Protein AF-0000000084432590 (afdb_homodimer)

Foldseek 3Di:
DDWDKWKKKWKFFDDPPPVVVLVVLCVVVVWAWPFKFKDCDPDPRIIIMITIGTDDPVVVVVSVVSLVPDPGIDDMDTQRPAKDKKKKKKWKFFDPDDVSVVVLVVLCVVLVWDFDDDDPTITIIMHMDHPVSVVVNVVVRVVRGIDDMDMRTMDIDGDDD/DDWDKWKKKWKFFDDPPPVVVLVVLCVVVVWDWPFKFKDCDPDPRIIIMITIGTDDPVVVVVSVVSLVPDPGIDDMDTQGPAKDKKKKKKWKFFDPDDVSVVVLVVLCVVLVWDFDDDDPTITIIMHMDHPVSVVVNVVVRVVRGIDDMDMRTMDIDGDDD

Organism: NCBI:txid230361

Secondary structure (DSSP, 8-state):
---EEEEEEEEEE-STTHHHHHHHHHHHTT--EEEEEEEE-SSTTEEEEEEEEEE-HHHHHHHHHHHHTSTTEEEEEE--SSEEEEEEEEEEEE--SHHHHHHHHHHHHHTT-EEEEE-SSEEEEEEEE-HHHHHHHHHHHGGG-EEEEEE---EEEE---/---EEEEEEEEEE-STTHHHHHHHHHHHTT--EEEEEEEE-SSTTEEEEEEEEEE-HHHHHHHHHHHHTSTTEEEEEE--SSEEEEEEEEEEEE--SHHHHHHHHHHHHHTT-EEEEE-SSEEEEEEEE-HHHHHHHHHHHGGG-EEEEEE---EEEES--

InterPro domains:
  IPR002912 ACT domain [PS51671] (7-81)
  IPR004789 Acetolactate synthase, small subunit [PTHR30239] (3-160)
  IPR004789 Acetolactate synthase, small subunit [TIGR00119] (5-160)
  IPR019455 Acetolactate synthase, small subunit, C-terminal [PF10369] (86-160)
  IPR027271 Acetolactate synthase/Transcription factor NikR, C-terminal [G3DSA:3.30.70.1150] (85-161)
  IPR039557 AHAS, ACT domain [cd04878] (6-76)
  IPR045865 ACT-like domain [SSF55021] (4-79)
  IPR045865 ACT-like domain [SSF55021] (81-160)
  IPR054480 Acetolactate synthase small subunit-like, ACT domain [PF22629] (8-75)

Solvent-accessible surface area (backbone atoms only — not comparable to full-atom values): 16517 Å² total; per-residue (Å²): 120,75,72,37,80,38,37,33,44,30,36,28,51,58,55,89,48,44,65,23,53,56,44,38,52,32,44,77,69,70,50,54,71,75,28,48,12,38,24,64,33,71,47,90,66,28,21,24,33,22,37,29,31,62,34,24,68,69,53,45,49,50,52,52,53,57,48,64,67,37,85,55,45,74,45,79,41,82,37,55,89,52,45,51,57,40,29,42,34,40,37,31,32,44,36,87,44,70,67,51,44,53,50,52,54,49,51,30,55,77,66,66,32,40,80,77,43,81,54,91,51,30,36,30,36,40,39,66,35,39,69,66,57,50,50,52,52,51,60,65,45,49,83,55,39,64,75,40,37,38,28,17,25,46,33,58,45,62,57,77,130,120,75,72,38,77,38,36,34,42,30,35,27,50,58,51,88,46,44,64,23,51,55,43,38,51,34,43,77,67,69,49,55,70,74,29,46,13,37,23,64,33,71,47,90,68,28,21,25,33,24,37,29,31,63,34,23,68,67,54,46,51,50,51,51,54,59,49,64,68,37,84,56,45,76,45,77,40,82,36,55,89,51,47,51,58,41,28,43,35,40,36,31,32,44,36,88,44,72,66,51,43,54,49,52,53,47,50,31,54,74,66,66,31,42,82,76,44,81,54,90,51,32,38,32,35,39,39,64,35,38,70,67,57,51,51,52,52,50,61,65,45,48,83,53,40,63,73,39,36,37,29,16,26,45,34,59,45,60,57,75,129

Radius of gyration: 19.43 Å; Cα contacts (8 Å, |Δi|>4): 751; chains: 2; bounding box: 47×52×56 Å

pLDDT: mean 96.04, std 3.87, range [67.5, 98.88]

Structure (mmCIF, N/CA/C/O backbone):
data_AF-0000000084432590-model_v1
#
loop_
_entity.id
_entity.type
_entity.pdbx_description
1 polymer 'Acetolactate synthase small subunit'
#
loop_
_atom_site.group_PDB
_atom_site.id
_atom_site.type_symbol
_atom_site.label_atom_id
_atom_site.label_alt_id
_atom_site.label_comp_id
_atom_site.label_asym_id
_atom_site.label_entity_id
_atom_site.label_seq_id
_atom_site.pdbx_PDB_ins_code
_atom_site.Cartn_x
_atom_site.Cartn_y
_atom_site.Cartn_z
_atom_site.occupancy
_atom_site.B_iso_or_equiv
_atom_site.auth_seq_id
_atom_site.auth_comp_id
_atom_site.auth_asym_id
_atom_site.auth_atom_id
_atom_site.pdbx_PDB_model_num
ATOM 1 N N . MET A 1 1 ? 5.422 1.179 -31.062 1 67.56 1 MET A N 1
ATOM 2 C CA . MET A 1 1 ? 4.605 0.306 -30.219 1 67.56 1 MET A CA 1
ATOM 3 C C . MET A 1 1 ? 3.977 1.087 -29.078 1 67.56 1 MET A C 1
ATOM 5 O O . MET A 1 1 ? 4.602 1.993 -28.516 1 67.56 1 MET A O 1
ATOM 9 N N . ASP A 1 2 ? 2.682 0.916 -28.859 1 83 2 ASP A N 1
ATOM 10 C CA . ASP A 1 2 ? 1.921 1.856 -28.047 1 83 2 ASP A CA 1
ATOM 11 C C . ASP A 1 2 ? 2.205 1.649 -26.562 1 83 2 ASP A C 1
ATOM 13 O O . ASP A 1 2 ? 2.293 0.512 -26.094 1 83 2 ASP A O 1
ATOM 17 N N . VAL A 1 3 ? 2.549 2.703 -25.922 1 86.62 3 VAL A N 1
ATOM 18 C CA . VAL A 1 3 ? 2.799 2.738 -24.484 1 86.62 3 VAL A CA 1
ATOM 19 C C . VAL A 1 3 ? 1.526 2.365 -23.734 1 86.62 3 VAL A C 1
ATOM 21 O O . VAL A 1 3 ? 0.445 2.873 -24.031 1 86.62 3 VAL A O 1
ATOM 24 N N . LYS A 1 4 ? 1.746 1.272 -22.859 1 90.69 4 LYS A N 1
ATOM 25 C CA . LYS A 1 4 ? 0.634 0.835 -22.016 1 90.69 4 LYS A CA 1
ATOM 26 C C . LYS A 1 4 ? 1.078 0.65 -20.562 1 90.69 4 LYS A C 1
ATOM 28 O O . LYS A 1 4 ? 2.275 0.625 -20.281 1 90.69 4 LYS A O 1
ATOM 33 N N . TYR A 1 5 ? 0.02 0.618 -19.75 1 91.5 5 TYR A N 1
ATOM 34 C CA . TYR A 1 5 ? 0.288 0.327 -18.344 1 91.5 5 TYR A CA 1
ATOM 35 C C . TYR A 1 5 ? 0.476 -1.169 -18.125 1 91.5 5 TYR A C 1
ATOM 37 O O . TYR A 1 5 ? -0.315 -1.979 -18.609 1 91.5 5 TYR A O 1
ATOM 45 N N . HIS A 1 6 ? 1.571 -1.467 -17.484 1 96.12 6 HIS A N 1
ATOM 46 C CA . HIS A 1 6 ? 1.851 -2.859 -17.156 1 96.12 6 HIS A CA 1
ATOM 47 C C . HIS A 1 6 ? 1.958 -3.059 -15.641 1 96.12 6 HIS A C 1
ATOM 49 O O . HIS A 1 6 ? 2.426 -2.172 -14.93 1 96.12 6 HIS A O 1
ATOM 55 N N . VAL A 1 7 ? 1.487 -4.227 -15.203 1 97.75 7 VAL A N 1
ATOM 56 C CA . VAL A 1 7 ? 1.571 -4.625 -13.805 1 97.75 7 VAL A CA 1
ATOM 57 C C . VAL A 1 7 ? 2.463 -5.859 -13.664 1 97.75 7 VAL A C 1
ATOM 59 O O . VAL A 1 7 ? 2.125 -6.934 -14.164 1 97.75 7 VAL A O 1
ATOM 62 N N . ILE A 1 8 ? 3.568 -5.66 -12.945 1 97.75 8 ILE A N 1
ATOM 63 C CA . ILE A 1 8 ? 4.547 -6.73 -12.789 1 97.75 8 ILE A CA 1
ATOM 64 C C . ILE A 1 8 ? 4.574 -7.195 -11.336 1 97.75 8 ILE A C 1
ATOM 66 O O . ILE A 1 8 ? 4.816 -6.402 -10.43 1 97.75 8 ILE A O 1
ATOM 70 N N . SER A 1 9 ? 4.266 -8.445 -11.141 1 98.5 9 SER A N 1
ATOM 71 C CA . SER A 1 9 ? 4.41 -9.078 -9.836 1 98.5 9 SER A CA 1
ATOM 72 C C . SER A 1 9 ? 5.762 -9.773 -9.703 1 98.5 9 SER A C 1
ATOM 74 O O . SER A 1 9 ? 6.082 -10.672 -10.477 1 98.5 9 SER A O 1
ATOM 76 N N . THR A 1 10 ? 6.492 -9.391 -8.68 1 98.5 10 THR A N 1
ATOM 77 C CA . THR A 1 10 ? 7.855 -9.891 -8.539 1 98.5 10 THR A CA 1
ATOM 78 C C . THR A 1 10 ? 8.086 -10.461 -7.148 1 98.5 10 THR A C 1
ATOM 80 O O . THR A 1 10 ? 7.867 -9.781 -6.145 1 98.5 10 THR A O 1
ATOM 83 N N . LEU A 1 11 ? 8.5 -11.703 -7.117 1 98.75 11 LEU A N 1
ATOM 84 C CA . LEU A 1 11 ? 8.93 -12.32 -5.867 1 98.75 11 LEU A CA 1
ATOM 85 C C . LEU A 1 11 ? 10.414 -12.07 -5.625 1 98.75 11 LEU A C 1
ATOM 87 O O . LEU A 1 11 ? 11.25 -12.383 -6.48 1 98.75 11 LEU A O 1
ATOM 91 N N . VAL A 1 12 ? 10.703 -11.539 -4.492 1 98.69 12 VAL A N 1
ATOM 92 C CA . VAL A 1 12 ? 12.086 -11.164 -4.203 1 98.69 12 VAL A CA 1
ATOM 93 C C . VAL A 1 12 ? 12.477 -11.664 -2.816 1 98.69 12 VAL A C 1
ATOM 95 O O . VAL A 1 12 ? 11.609 -11.992 -1.999 1 98.69 12 VAL A O 1
ATOM 98 N N . GLU A 1 13 ? 13.773 -11.727 -2.549 1 98.19 13 GLU A N 1
ATOM 99 C CA . GLU A 1 13 ? 14.227 -11.984 -1.185 1 98.19 13 GLU A CA 1
ATOM 100 C C . GLU A 1 13 ? 13.805 -10.852 -0.246 1 98.19 13 GLU A C 1
ATOM 102 O O . GLU A 1 13 ? 13.906 -9.68 -0.598 1 98.19 13 GLU A O 1
ATOM 107 N N . ASN A 1 14 ? 13.32 -11.281 0.922 1 96.25 14 ASN A N 1
ATOM 108 C CA . ASN A 1 14 ? 12.922 -10.297 1.923 1 96.25 14 ASN A CA 1
ATOM 109 C C . ASN A 1 14 ? 14.086 -9.922 2.836 1 96.25 14 ASN A C 1
ATOM 111 O O . ASN A 1 14 ? 14.133 -10.344 3.994 1 96.25 14 ASN A O 1
ATOM 115 N N . LYS A 1 15 ? 14.953 -9.109 2.398 1 94.25 15 LYS A N 1
ATOM 116 C CA . LYS A 1 15 ? 16.125 -8.688 3.152 1 94.25 15 LYS A CA 1
ATOM 117 C C . LYS A 1 15 ? 16.469 -7.227 2.861 1 94.25 15 LYS A C 1
ATOM 119 O O . LYS A 1 15 ? 16.062 -6.684 1.836 1 94.25 15 LYS A O 1
ATOM 124 N N . PRO A 1 16 ? 17.25 -6.664 3.74 1 91.38 16 PRO A N 1
ATOM 125 C CA . PRO A 1 16 ? 17.625 -5.262 3.562 1 91.38 16 PRO A CA 1
ATOM 126 C C . PRO A 1 16 ? 18.328 -5.004 2.232 1 91.38 16 PRO A C 1
ATOM 128 O O . PRO A 1 16 ? 19.156 -5.805 1.805 1 91.38 16 PRO A O 1
ATOM 131 N N . GLY A 1 17 ? 17.891 -3.982 1.58 1 94.69 17 GLY A N 1
ATOM 132 C CA . GLY A 1 17 ? 18.609 -3.549 0.395 1 94.69 17 GLY A CA 1
ATOM 133 C C . GLY A 1 17 ? 17.922 -3.932 -0.9 1 94.69 17 GLY A C 1
ATOM 134 O O . GLY A 1 17 ? 18.219 -3.373 -1.957 1 94.69 17 GLY A O 1
ATOM 135 N N . VAL A 1 18 ? 17.062 -4.875 -0.832 1 96.69 18 VAL A N 1
ATOM 136 C CA . VAL A 1 18 ? 16.453 -5.383 -2.055 1 96.69 18 VAL A CA 1
ATOM 137 C C . VAL A 1 18 ? 15.57 -4.305 -2.68 1 96.69 18 VAL A C 1
ATOM 139 O O . VAL A 1 18 ? 15.609 -4.086 -3.893 1 96.69 18 VAL A O 1
ATOM 142 N N . LEU A 1 19 ? 14.766 -3.648 -1.881 1 96.25 19 LEU A N 1
ATOM 143 C CA . LEU A 1 19 ? 13.961 -2.553 -2.408 1 96.25 19 LEU A CA 1
ATOM 144 C C . LEU A 1 19 ? 14.844 -1.503 -3.078 1 96.25 19 LEU A C 1
ATOM 146 O O . LEU A 1 19 ? 14.516 -1.02 -4.164 1 96.25 19 LEU A O 1
ATOM 150 N N . GLN A 1 20 ? 15.883 -1.185 -2.471 1 95.75 20 GLN A N 1
ATOM 151 C CA . GLN A 1 20 ? 16.812 -0.197 -3.014 1 95.75 20 GLN A CA 1
ATOM 152 C C . GLN A 1 20 ? 17.359 -0.641 -4.367 1 95.75 20 GLN A C 1
ATOM 154 O O . GLN A 1 20 ? 17.453 0.163 -5.297 1 95.75 20 GLN A O 1
ATOM 159 N N . LYS A 1 21 ? 17.719 -1.88 -4.422 1 96.69 21 LYS A N 1
ATOM 160 C CA . LYS A 1 21 ? 18.266 -2.418 -5.668 1 96.69 21 LYS A CA 1
ATOM 161 C C . LYS A 1 21 ? 17.234 -2.365 -6.785 1 96.69 21 LYS A C 1
ATOM 163 O O . LYS A 1 21 ? 17.531 -1.932 -7.898 1 96.69 21 LYS A O 1
ATOM 168 N N . VAL A 1 22 ? 16.031 -2.732 -6.453 1 97.06 22 VAL A N 1
ATOM 169 C CA . VAL A 1 22 ? 14.977 -2.758 -7.453 1 97.06 22 VAL A CA 1
ATOM 170 C C . VAL A 1 22 ? 14.633 -1.332 -7.875 1 97.06 22 VAL A C 1
ATOM 172 O O . VAL A 1 22 ? 14.562 -1.03 -9.07 1 97.06 22 VAL A O 1
ATOM 175 N N . ALA A 1 23 ? 14.438 -0.479 -6.902 1 95.69 23 ALA A N 1
ATOM 176 C CA . ALA A 1 23 ? 14.141 0.918 -7.211 1 95.69 23 ALA A CA 1
ATOM 177 C C . ALA A 1 23 ? 15.273 1.554 -8.016 1 95.69 23 ALA A C 1
ATOM 179 O O . ALA A 1 23 ? 15.023 2.352 -8.922 1 95.69 23 ALA A O 1
ATOM 180 N N . GLY A 1 24 ? 16.438 1.202 -7.66 1 95.69 24 GLY A N 1
ATOM 181 C CA . GLY A 1 24 ? 17.609 1.724 -8.344 1 95.69 24 GLY A CA 1
ATOM 182 C C . GLY A 1 24 ? 17.672 1.323 -9.812 1 95.69 24 GLY A C 1
ATOM 183 O O . GLY A 1 24 ? 18.094 2.115 -10.656 1 95.69 24 GLY A O 1
ATOM 184 N N . LEU A 1 25 ? 17.312 0.139 -10.031 1 95.25 25 LEU A N 1
ATOM 185 C CA . LEU A 1 25 ? 17.266 -0.349 -11.406 1 95.25 25 LEU A CA 1
ATOM 186 C C . LEU A 1 25 ? 16.391 0.532 -12.273 1 95.25 25 LEU A C 1
ATOM 188 O O . LEU A 1 25 ? 16.781 0.942 -13.367 1 95.25 25 LEU A O 1
ATOM 192 N N . PHE A 1 26 ? 15.25 0.892 -11.805 1 93.81 26 PHE A N 1
ATOM 193 C CA . PHE A 1 26 ? 14.305 1.704 -12.555 1 93.81 26 PHE A CA 1
ATOM 194 C C . PHE A 1 26 ? 14.836 3.119 -12.75 1 93.81 26 PHE A C 1
ATOM 196 O O . PHE A 1 26 ? 14.672 3.713 -13.812 1 93.81 26 PHE A O 1
ATOM 203 N N . THR A 1 27 ? 15.484 3.617 -11.75 1 92.31 27 THR A N 1
ATOM 204 C CA . THR A 1 27 ? 16.047 4.961 -11.82 1 92.31 27 THR A CA 1
ATOM 205 C C . THR A 1 27 ? 17.188 5.012 -12.828 1 92.31 27 THR A C 1
ATOM 207 O O . THR A 1 27 ? 17.234 5.891 -13.688 1 92.31 27 THR A O 1
ATOM 210 N N . ARG A 1 28 ? 18.078 4.078 -12.844 1 92.31 28 ARG A N 1
ATOM 211 C CA . ARG A 1 28 ? 19.266 4.047 -13.672 1 92.31 28 ARG A CA 1
ATOM 212 C C . ARG A 1 28 ? 18.906 3.887 -15.148 1 92.31 28 ARG A C 1
ATOM 214 O O . ARG A 1 28 ? 19.578 4.457 -16.016 1 92.31 28 ARG A O 1
ATOM 221 N N . ARG A 1 29 ? 17.844 3.227 -15.375 1 89.75 29 ARG A N 1
ATOM 222 C CA . ARG A 1 29 ? 17.5 2.926 -16.766 1 89.75 29 ARG A CA 1
ATOM 223 C C . ARG A 1 29 ? 16.422 3.873 -17.266 1 89.75 29 ARG A C 1
ATOM 225 O O . ARG A 1 29 ? 15.93 3.719 -18.391 1 89.75 29 ARG A O 1
ATOM 232 N N . ASP A 1 30 ? 16 4.742 -16.406 1 90.19 30 ASP A N 1
ATOM 233 C CA . ASP A 1 30 ? 15.016 5.766 -16.75 1 90.19 30 ASP A CA 1
ATOM 234 C C . ASP A 1 30 ? 13.68 5.141 -17.125 1 90.19 30 ASP A C 1
ATOM 236 O O . ASP A 1 30 ? 13.047 5.559 -18.109 1 90.19 30 ASP A O 1
ATOM 240 N N . PHE A 1 31 ? 13.438 3.988 -16.391 1 89.31 31 PHE A N 1
ATOM 241 C CA . PHE A 1 31 ? 12.109 3.406 -16.547 1 89.31 31 PHE A CA 1
ATOM 242 C C . PHE A 1 31 ? 11.086 4.172 -15.711 1 89.31 31 PHE A C 1
ATOM 244 O O . PHE A 1 31 ? 11.375 4.566 -14.578 1 89.31 31 PHE A O 1
ATOM 251 N N . ASN A 1 32 ? 9.938 4.395 -16.203 1 85.12 32 ASN A N 1
ATOM 252 C CA . ASN A 1 32 ? 8.906 5.148 -15.5 1 85.12 32 ASN A CA 1
ATOM 253 C C . ASN A 1 32 ? 8.055 4.242 -14.609 1 85.12 32 ASN A C 1
ATOM 255 O O . ASN A 1 32 ? 7.133 3.58 -15.094 1 85.12 32 ASN A O 1
ATOM 259 N N . ILE A 1 33 ? 8.328 4.242 -13.352 1 90.5 33 ILE A N 1
ATOM 260 C CA . ILE A 1 33 ? 7.508 3.529 -12.375 1 90.5 33 ILE A CA 1
ATOM 261 C C . ILE A 1 33 ? 6.297 4.375 -12 1 90.5 33 ILE A C 1
ATOM 263 O O . ILE A 1 33 ? 6.434 5.555 -11.672 1 90.5 33 ILE A O 1
ATOM 267 N N . ASP A 1 34 ? 5.199 3.854 -12.141 1 90.94 34 ASP A N 1
ATOM 268 C CA . ASP A 1 34 ? 3.986 4.539 -11.703 1 90.94 34 ASP A CA 1
ATOM 269 C C . ASP A 1 34 ? 3.711 4.285 -10.227 1 90.94 34 ASP A C 1
ATOM 271 O O . ASP A 1 34 ? 3.285 5.188 -9.5 1 90.94 34 ASP A O 1
ATOM 275 N N . SER A 1 35 ? 3.936 3.061 -9.797 1 94.88 35 SER A N 1
ATOM 276 C CA . SER A 1 35 ? 3.746 2.697 -8.391 1 94.88 35 SER A CA 1
ATOM 277 C C . SER A 1 35 ? 4.496 1.416 -8.047 1 94.88 35 SER A C 1
ATOM 279 O O . SER A 1 35 ? 4.832 0.628 -8.93 1 94.88 35 SER A O 1
ATOM 281 N N . ILE A 1 36 ? 4.793 1.314 -6.82 1 96.81 36 ILE A N 1
ATOM 282 C CA . ILE A 1 36 ? 5.414 0.096 -6.312 1 96.81 36 ILE A CA 1
ATOM 283 C C . ILE A 1 36 ? 4.895 -0.2 -4.906 1 96.81 36 ILE A C 1
ATOM 285 O O . ILE A 1 36 ? 4.734 0.712 -4.094 1 96.81 36 ILE A O 1
ATOM 289 N N . THR A 1 37 ? 4.523 -1.375 -4.672 1 98.12 37 THR A N 1
ATOM 290 C CA . THR A 1 37 ? 4.223 -1.877 -3.336 1 98.12 37 THR A CA 1
ATOM 291 C C . THR A 1 37 ? 5.082 -3.094 -3.008 1 98.12 37 THR A C 1
ATOM 293 O O . THR A 1 37 ? 5.496 -3.83 -3.906 1 98.12 37 THR A O 1
ATOM 296 N N . VAL A 1 38 ? 5.34 -3.252 -1.73 1 97.94 38 VAL A N 1
ATOM 297 C CA . VAL A 1 38 ? 6.129 -4.398 -1.293 1 97.94 38 VAL A CA 1
ATOM 298 C C . VAL A 1 38 ? 5.641 -4.871 0.073 1 97.94 38 VAL A C 1
ATOM 300 O O . VAL A 1 38 ? 5.34 -4.059 0.948 1 97.94 38 VAL A O 1
ATOM 303 N N . GLY A 1 39 ? 5.535 -6.164 0.189 1 97.44 39 GLY A N 1
ATOM 304 C CA . GLY A 1 39 ? 5.16 -6.789 1.446 1 97.44 39 GLY A CA 1
ATOM 305 C C . GLY A 1 39 ? 5.484 -8.273 1.495 1 97.44 39 GLY A C 1
ATOM 306 O O . GLY A 1 39 ? 5.844 -8.867 0.477 1 97.44 39 GLY A O 1
ATOM 307 N N . GLU A 1 40 ? 5.328 -8.828 2.654 1 97.38 40 GLU A N 1
ATOM 308 C CA . GLU A 1 40 ? 5.59 -10.258 2.82 1 97.38 40 GLU A CA 1
ATOM 309 C C . GLU A 1 40 ? 4.734 -11.086 1.871 1 97.38 40 GLU A C 1
ATOM 311 O O . GLU A 1 40 ? 3.568 -10.766 1.634 1 97.38 40 GLU A O 1
ATOM 316 N N . SER A 1 41 ? 5.328 -12.172 1.334 1 98.12 41 SER A N 1
ATOM 317 C CA . SER A 1 41 ? 4.609 -13.078 0.44 1 98.12 41 SER A CA 1
ATOM 318 C C . SER A 1 41 ? 4.148 -14.328 1.176 1 98.12 41 SER A C 1
ATOM 320 O O . SER A 1 41 ? 4.195 -14.391 2.406 1 98.12 41 SER A O 1
ATOM 322 N N . GLU A 1 42 ? 3.627 -15.219 0.429 1 97.75 42 GLU A N 1
ATOM 323 C CA . GLU A 1 42 ? 3.16 -16.5 0.972 1 97.75 42 GLU A CA 1
ATOM 324 C C . GLU A 1 42 ? 4.332 -17.406 1.316 1 97.75 42 GLU A C 1
ATOM 326 O O . GLU A 1 42 ? 4.156 -18.406 2.01 1 97.75 42 GLU A O 1
ATOM 331 N N . VAL A 1 43 ? 5.516 -17.078 0.833 1 97.25 43 VAL A N 1
ATOM 332 C CA . VAL A 1 43 ? 6.703 -17.891 1.092 1 97.25 43 VAL A CA 1
ATOM 333 C C . VAL A 1 43 ? 7.586 -17.188 2.123 1 97.25 43 VAL A C 1
ATOM 335 O O . VAL A 1 43 ? 7.965 -16.031 1.943 1 97.25 43 VAL A O 1
ATOM 338 N N . ASN A 1 44 ? 7.914 -17.906 3.191 1 96.31 44 ASN A N 1
ATOM 339 C CA . ASN A 1 44 ? 8.766 -17.359 4.238 1 96.31 44 ASN A CA 1
ATOM 340 C C . ASN A 1 44 ? 10.102 -16.875 3.682 1 96.31 44 ASN A C 1
ATOM 342 O O . ASN A 1 44 ? 10.734 -17.578 2.889 1 96.31 44 ASN A O 1
ATOM 346 N N . GLY A 1 45 ? 10.445 -15.656 4.059 1 97.31 45 GLY A N 1
ATOM 347 C CA . GLY A 1 45 ? 11.734 -15.117 3.641 1 97.31 45 GLY A CA 1
ATOM 348 C C . GLY A 1 45 ? 11.672 -14.383 2.316 1 97.31 45 GLY A C 1
ATOM 349 O O . GLY A 1 45 ? 12.664 -13.797 1.882 1 97.31 45 GLY A O 1
ATOM 350 N N . LEU A 1 46 ? 10.508 -14.43 1.721 1 98.44 46 LEU A N 1
ATOM 351 C CA . LEU A 1 46 ? 10.344 -13.727 0.453 1 98.44 46 LEU A CA 1
ATOM 352 C C . LEU A 1 46 ? 9.297 -12.633 0.572 1 98.44 46 LEU A C 1
ATOM 354 O O . LEU A 1 46 ? 8.414 -12.695 1.433 1 98.44 46 LEU A O 1
ATOM 358 N N . ALA A 1 47 ? 9.453 -11.633 -0.21 1 98.38 47 ALA A N 1
ATOM 359 C CA . ALA A 1 47 ? 8.5 -10.539 -0.35 1 98.38 47 ALA A CA 1
ATOM 360 C C . ALA A 1 47 ? 7.953 -10.461 -1.774 1 98.38 47 ALA A C 1
ATOM 362 O O . ALA A 1 47 ? 8.57 -10.977 -2.707 1 98.38 47 ALA A O 1
ATOM 363 N N . ARG A 1 48 ? 6.824 -9.938 -1.895 1 98.69 48 ARG A N 1
ATOM 364 C CA . ARG A 1 48 ? 6.254 -9.68 -3.213 1 98.69 48 ARG A CA 1
ATOM 365 C C . ARG A 1 48 ? 6.195 -8.18 -3.498 1 98.69 48 ARG A C 1
ATOM 367 O O . ARG A 1 48 ? 5.715 -7.406 -2.67 1 98.69 48 ARG A O 1
ATOM 374 N N . MET A 1 49 ? 6.707 -7.805 -4.633 1 98.62 49 MET A N 1
ATOM 375 C CA . MET A 1 49 ? 6.59 -6.441 -5.137 1 98.62 49 MET A CA 1
ATOM 376 C C . MET A 1 49 ? 5.641 -6.379 -6.328 1 98.62 49 MET A C 1
ATOM 378 O O . MET A 1 49 ? 5.742 -7.191 -7.25 1 98.62 49 MET A O 1
ATOM 382 N N . VAL A 1 50 ? 4.738 -5.473 -6.262 1 98.62 50 VAL A N 1
ATOM 383 C CA . VAL A 1 50 ? 3.914 -5.164 -7.426 1 98.62 50 VAL A CA 1
ATOM 384 C C . VAL A 1 50 ? 4.336 -3.816 -8.008 1 98.62 50 VAL A C 1
ATOM 386 O O . VAL A 1 50 ? 4.25 -2.787 -7.336 1 98.62 50 VAL A O 1
ATOM 389 N N . ILE A 1 51 ? 4.77 -3.916 -9.234 1 97.75 51 ILE A N 1
ATOM 390 C CA . ILE A 1 51 ? 5.328 -2.742 -9.898 1 97.75 51 ILE A CA 1
ATOM 391 C C . ILE A 1 51 ? 4.484 -2.385 -11.117 1 97.75 51 ILE A C 1
ATOM 393 O O . ILE A 1 51 ? 4.254 -3.229 -11.992 1 97.75 51 ILE A O 1
ATOM 397 N N . THR A 1 52 ? 4.02 -1.186 -11.156 1 96.5 52 THR A N 1
ATOM 398 C CA . THR A 1 52 ? 3.291 -0.71 -12.328 1 96.5 52 THR A CA 1
ATOM 399 C C . THR A 1 52 ? 4.152 0.239 -13.156 1 96.5 52 THR A C 1
ATOM 401 O O . THR A 1 52 ? 4.738 1.183 -12.617 1 96.5 52 THR A O 1
ATOM 404 N N . VAL A 1 53 ? 4.195 -0.038 -14.438 1 94.56 53 VAL A N 1
ATOM 405 C CA . VAL A 1 53 ? 5.043 0.761 -15.312 1 94.56 53 VAL A CA 1
ATOM 406 C C . VAL A 1 53 ? 4.277 1.116 -16.594 1 94.56 53 VAL A C 1
ATOM 408 O O . VAL A 1 53 ? 3.4 0.367 -17.016 1 94.56 53 VAL A O 1
ATOM 411 N N . LYS A 1 54 ? 4.582 2.287 -17.047 1 92.06 54 LYS A N 1
ATOM 412 C CA . LYS A 1 54 ? 4.137 2.678 -18.391 1 92.06 54 LYS A CA 1
ATOM 413 C C . LYS A 1 54 ? 5.23 2.434 -19.422 1 92.06 54 LYS A C 1
ATOM 415 O O . LYS A 1 54 ? 6.285 3.072 -19.375 1 92.06 54 LYS A O 1
ATOM 420 N N . ALA A 1 55 ? 4.934 1.474 -20.312 1 93.19 55 ALA A N 1
ATOM 421 C CA . ALA A 1 55 ? 5.988 1.086 -21.25 1 93.19 55 ALA A CA 1
ATOM 422 C C . ALA A 1 55 ? 5.406 0.449 -22.5 1 93.19 55 ALA A C 1
ATOM 424 O O . ALA A 1 55 ? 4.277 -0.051 -22.484 1 93.19 55 ALA A O 1
ATOM 425 N N . ASP A 1 56 ? 6.117 0.615 -23.531 1 93.44 56 ASP A N 1
ATOM 426 C CA . ASP A 1 56 ? 5.812 -0.23 -24.672 1 93.44 56 ASP A CA 1
ATOM 427 C C . ASP A 1 56 ? 6.414 -1.624 -24.5 1 93.44 56 ASP A C 1
ATOM 429 O O . ASP A 1 56 ? 7.051 -1.912 -23.484 1 93.44 56 ASP A O 1
ATOM 433 N N . GLU A 1 57 ? 6.16 -2.453 -25.469 1 92.75 57 GLU A N 1
ATOM 434 C CA . GLU A 1 57 ? 6.574 -3.848 -25.344 1 92.75 57 GLU A CA 1
ATOM 435 C C . GLU A 1 57 ? 8.094 -3.969 -25.25 1 92.75 57 GLU A C 1
ATOM 437 O O . GLU A 1 57 ? 8.609 -4.828 -24.531 1 92.75 57 GLU A O 1
ATOM 442 N N . LYS A 1 58 ? 8.727 -3.221 -25.938 1 93.56 58 LYS A N 1
ATOM 443 C CA . LYS A 1 58 ? 10.188 -3.26 -25.938 1 93.56 58 LYS A CA 1
ATOM 444 C C . LYS A 1 58 ? 10.75 -2.869 -24.562 1 93.56 58 LYS A C 1
ATOM 446 O O . LYS A 1 58 ? 11.609 -3.562 -24.016 1 93.56 58 LYS A O 1
ATOM 451 N N . ILE A 1 59 ? 10.258 -1.781 -24.062 1 93 59 ILE A N 1
ATOM 452 C CA . ILE A 1 59 ? 10.703 -1.299 -22.766 1 93 59 ILE A CA 1
ATOM 453 C C . ILE A 1 59 ? 10.336 -2.312 -21.688 1 93 59 ILE A C 1
ATOM 455 O O . ILE A 1 59 ? 11.125 -2.568 -20.766 1 93 59 ILE A O 1
ATOM 459 N N . LEU A 1 60 ? 9.172 -2.852 -21.766 1 94.38 60 LEU A N 1
ATOM 460 C CA . LEU A 1 60 ? 8.742 -3.861 -20.797 1 94.38 60 LEU A CA 1
ATOM 461 C C . LEU A 1 60 ? 9.703 -5.047 -20.797 1 94.38 60 LEU A C 1
ATOM 463 O O . LEU A 1 60 ? 10.047 -5.566 -19.734 1 94.38 60 LEU A O 1
ATOM 467 N N . GLU A 1 61 ? 10.008 -5.453 -21.938 1 95.44 61 GLU A N 1
ATOM 468 C CA . GLU A 1 61 ? 10.961 -6.555 -22.062 1 95.44 61 GLU A CA 1
ATOM 469 C C . GLU A 1 61 ? 12.281 -6.215 -21.375 1 95.44 61 GLU A C 1
ATOM 471 O O . GLU A 1 61 ? 12.883 -7.062 -20.719 1 95.44 61 GLU A O 1
ATOM 476 N N . GLN A 1 62 ? 12.742 -5.016 -21.578 1 95.81 62 GLN A N 1
ATOM 477 C CA . GLN A 1 62 ? 13.977 -4.562 -20.953 1 95.81 62 GLN A CA 1
ATOM 478 C C . GLN A 1 62 ? 13.852 -4.543 -19.438 1 95.81 62 GLN A C 1
ATOM 480 O O . GLN A 1 62 ? 14.781 -4.938 -18.719 1 95.81 62 GLN A O 1
ATOM 485 N N . VAL A 1 63 ? 12.719 -4.059 -18.953 1 94.94 63 VAL A N 1
ATOM 486 C CA . VAL A 1 63 ? 12.453 -4.012 -17.516 1 94.94 63 VAL A CA 1
ATOM 487 C C . VAL A 1 63 ? 12.555 -5.418 -16.922 1 94.94 63 VAL A C 1
ATOM 489 O O . VAL A 1 63 ? 13.25 -5.629 -15.93 1 94.94 63 VAL A O 1
ATOM 492 N N . THR A 1 64 ? 11.898 -6.332 -17.578 1 96.56 64 THR A N 1
ATOM 493 C CA . THR A 1 64 ? 11.859 -7.711 -17.094 1 96.56 64 THR A CA 1
ATOM 494 C C . THR A 1 64 ? 13.25 -8.336 -17.141 1 96.56 64 THR A C 1
ATOM 496 O O . THR A 1 64 ? 13.656 -9.016 -16.203 1 96.56 64 THR A O 1
ATOM 499 N N . LYS A 1 65 ? 13.922 -8.086 -18.172 1 96.94 65 LYS A N 1
ATOM 500 C CA . LYS A 1 65 ? 15.273 -8.617 -18.328 1 96.94 65 LYS A CA 1
ATOM 501 C C . LYS A 1 65 ? 16.203 -8.094 -17.234 1 96.94 65 LYS A C 1
ATOM 503 O O . LYS A 1 65 ? 16.984 -8.852 -16.656 1 96.94 65 LYS A O 1
ATOM 508 N N . GLN A 1 66 ? 16.203 -6.797 -16.984 1 97.06 66 GLN A N 1
ATOM 509 C CA . GLN A 1 66 ? 17.062 -6.184 -15.992 1 97.06 66 GLN A CA 1
ATOM 510 C C . GLN A 1 66 ? 16.734 -6.676 -14.586 1 97.06 66 GLN A C 1
ATOM 512 O O . GLN A 1 66 ? 17.625 -6.883 -13.766 1 97.06 66 GLN A O 1
ATOM 517 N N . LEU A 1 67 ? 15.398 -6.836 -14.297 1 97.5 67 LEU A N 1
ATOM 518 C CA . LEU A 1 67 ? 14.984 -7.375 -13.008 1 97.5 67 LEU A CA 1
ATOM 519 C C . LEU A 1 67 ? 15.531 -8.789 -12.805 1 97.5 67 LEU A C 1
ATOM 521 O O . LEU A 1 67 ? 15.961 -9.141 -11.703 1 97.5 67 LEU A O 1
ATOM 525 N N . ASN A 1 68 ? 15.484 -9.523 -13.859 1 97.06 68 ASN A N 1
ATOM 526 C CA . ASN A 1 68 ? 15.93 -10.906 -13.805 1 97.06 68 ASN A CA 1
ATOM 527 C C . ASN A 1 68 ? 17.422 -11.008 -13.508 1 97.06 68 ASN A C 1
ATOM 529 O O . ASN A 1 68 ? 17.906 -12.047 -13.062 1 97.06 68 ASN A O 1
ATOM 533 N N . LYS A 1 69 ? 18.125 -9.992 -13.719 1 96.75 69 LYS A N 1
ATOM 534 C CA . LYS A 1 69 ? 19.562 -9.984 -13.484 1 96.75 69 LYS A CA 1
ATOM 535 C C . LYS A 1 69 ? 19.875 -9.789 -12 1 96.75 69 LYS A C 1
ATOM 537 O O . LYS A 1 69 ? 21 -10.031 -11.555 1 96.75 69 LYS A O 1
ATOM 542 N N . LEU A 1 70 ? 18.953 -9.266 -11.273 1 97.31 70 LEU A N 1
ATOM 543 C CA . LEU A 1 70 ? 19.156 -9.094 -9.844 1 97.31 70 LEU A CA 1
ATOM 544 C C . LEU A 1 70 ? 19.094 -10.43 -9.117 1 97.31 70 LEU A C 1
ATOM 546 O O . LEU A 1 70 ? 18.109 -11.156 -9.219 1 97.31 70 LEU A O 1
ATOM 550 N N . VAL A 1 71 ? 20.047 -10.727 -8.344 1 97.69 71 VAL A N 1
ATOM 551 C CA . VAL A 1 71 ? 20.188 -12.023 -7.699 1 97.69 71 VAL A CA 1
ATOM 552 C C . VAL A 1 71 ? 19.047 -12.242 -6.707 1 97.69 71 VAL A C 1
ATOM 554 O O . VAL A 1 71 ? 18.625 -13.375 -6.469 1 97.69 71 VAL A O 1
ATOM 557 N N . ASP A 1 72 ? 18.531 -11.148 -6.18 1 98.06 72 ASP A N 1
ATOM 558 C CA . ASP A 1 72 ? 17.516 -11.227 -5.129 1 98.06 72 ASP A CA 1
ATOM 559 C C . ASP A 1 72 ? 16.125 -11.484 -5.715 1 98.06 72 ASP A C 1
ATOM 561 O O . ASP A 1 72 ? 15.172 -11.711 -4.977 1 98.06 72 ASP A O 1
ATOM 565 N N . VAL A 1 73 ? 16 -11.398 -7.031 1 98.62 73 VAL A N 1
ATOM 566 C CA . VAL A 1 73 ? 14.727 -11.617 -7.703 1 98.62 73 VAL A CA 1
ATOM 567 C C . VAL A 1 73 ? 14.531 -13.102 -7.992 1 98.62 73 VAL A C 1
ATOM 569 O O . VAL A 1 73 ? 15.391 -13.734 -8.609 1 98.62 73 VAL A O 1
ATOM 572 N N . VAL A 1 74 ? 13.445 -13.602 -7.539 1 98.5 74 VAL A N 1
ATOM 573 C CA . VAL A 1 74 ? 13.195 -15.039 -7.633 1 98.5 74 VAL A CA 1
ATOM 574 C C . VAL A 1 74 ? 12.273 -15.328 -8.812 1 98.5 74 VAL A C 1
ATOM 576 O O . VAL A 1 74 ? 12.477 -16.297 -9.555 1 98.5 74 VAL A O 1
ATOM 579 N N . LYS A 1 75 ? 11.266 -14.555 -8.977 1 98.12 75 LYS A N 1
ATOM 580 C CA . LYS A 1 75 ? 10.258 -14.773 -10.008 1 98.12 75 LYS A CA 1
ATOM 581 C C . LYS A 1 75 ? 9.633 -13.453 -10.453 1 98.12 75 LYS A C 1
ATOM 583 O O . LYS A 1 75 ? 9.422 -12.555 -9.641 1 98.12 75 LYS A O 1
ATOM 588 N N . ILE A 1 76 ? 9.383 -13.375 -11.742 1 98.19 76 ILE A N 1
ATOM 589 C CA . ILE A 1 76 ? 8.734 -12.203 -12.328 1 98.19 76 ILE A CA 1
ATOM 590 C C . ILE A 1 76 ? 7.551 -12.641 -13.188 1 98.19 76 ILE A C 1
ATOM 592 O O . ILE A 1 76 ? 7.68 -13.547 -14.016 1 98.19 76 ILE A O 1
ATOM 596 N N . LYS A 1 77 ? 6.473 -11.953 -12.969 1 97.44 77 LYS A N 1
ATOM 597 C CA . LYS A 1 77 ? 5.293 -12.258 -13.773 1 97.44 77 LYS A CA 1
ATOM 598 C C . LYS A 1 77 ? 4.586 -10.977 -14.211 1 97.44 77 LYS A C 1
ATOM 600 O O . LYS A 1 77 ? 4.277 -10.117 -13.383 1 97.44 77 LYS A O 1
ATOM 605 N N . ASP A 1 78 ? 4.387 -10.891 -15.523 1 96.88 78 ASP A N 1
ATOM 606 C CA . ASP A 1 78 ? 3.529 -9.836 -16.047 1 96.88 78 ASP A CA 1
ATOM 607 C C . ASP A 1 78 ? 2.057 -10.211 -15.93 1 96.88 78 ASP A C 1
ATOM 609 O O . ASP A 1 78 ? 1.58 -11.109 -16.625 1 96.88 78 ASP A O 1
ATOM 613 N N . ILE A 1 79 ? 1.346 -9.445 -15.062 1 97.56 79 ILE A N 1
ATOM 614 C CA . ILE A 1 79 ? -0.044 -9.828 -14.836 1 97.56 79 ILE A CA 1
ATOM 615 C C . ILE A 1 79 ? -0.97 -8.734 -15.352 1 97.56 79 ILE A C 1
ATOM 617 O O . ILE A 1 79 ? -2.082 -8.562 -14.844 1 97.56 79 ILE A O 1
ATOM 621 N N . SER A 1 80 ? -0.65 -8.039 -16.344 1 95.5 80 SER A N 1
ATOM 622 C CA . SER A 1 80 ? -1.363 -6.883 -16.875 1 95.5 80 SER A CA 1
ATOM 623 C C . SER A 1 80 ? -2.738 -7.277 -17.406 1 95.5 80 SER A C 1
ATOM 625 O O . SER A 1 80 ? -3.707 -6.531 -17.25 1 95.5 80 SER A O 1
ATOM 627 N N . LYS A 1 81 ? -2.885 -8.406 -18 1 92.94 81 LYS A N 1
ATOM 628 C CA . LYS A 1 81 ? -4.062 -8.758 -18.797 1 92.94 81 LYS A CA 1
ATOM 629 C C . LYS A 1 81 ? -5.242 -9.109 -17.891 1 92.94 81 LYS A C 1
ATOM 631 O O . LYS A 1 81 ? -6.375 -8.711 -18.156 1 92.94 81 LYS A O 1
ATOM 636 N N . ASN A 1 82 ? -5.039 -9.867 -16.844 1 95.38 82 ASN A N 1
ATOM 637 C CA . ASN A 1 82 ? -6.125 -10.359 -16 1 95.38 82 ASN A CA 1
ATOM 638 C C . ASN A 1 82 ? -5.719 -10.391 -14.531 1 95.38 82 ASN A C 1
ATOM 640 O O . ASN A 1 82 ? -5.328 -11.438 -14.016 1 95.38 82 ASN A O 1
ATOM 644 N N . ALA A 1 83 ? -5.934 -9.227 -13.883 1 97.88 83 ALA A N 1
ATOM 645 C CA . ALA A 1 83 ? -5.535 -9.133 -12.477 1 97.88 83 ALA A CA 1
ATOM 646 C C . ALA A 1 83 ? -6.539 -8.312 -11.672 1 97.88 83 ALA A C 1
ATOM 648 O O . ALA A 1 83 ? -7.199 -7.422 -12.219 1 97.88 83 ALA A O 1
ATOM 649 N N . VAL A 1 84 ? -6.715 -8.703 -10.492 1 97.94 84 VAL A N 1
ATOM 650 C CA . VAL A 1 84 ? -7.328 -7.801 -9.531 1 97.94 84 VAL A CA 1
ATOM 651 C C . VAL A 1 84 ? -6.348 -6.691 -9.164 1 97.94 84 VAL A C 1
ATOM 653 O O . VAL A 1 84 ? -5.211 -6.965 -8.766 1 97.94 84 VAL A O 1
ATOM 656 N N . LYS A 1 85 ? -6.691 -5.445 -9.383 1 98.12 85 LYS A N 1
ATOM 657 C CA . LYS A 1 85 ? -5.871 -4.281 -9.07 1 98.12 85 LYS A CA 1
ATOM 658 C C . LYS A 1 85 ? -6.527 -3.414 -8 1 98.12 85 LYS A C 1
ATOM 660 O O . LYS A 1 85 ? -7.645 -2.93 -8.188 1 98.12 85 LYS A O 1
ATOM 665 N N . ARG A 1 86 ? -5.824 -3.24 -6.82 1 98.56 86 ARG A N 1
ATOM 666 C CA . ARG A 1 86 ? -6.422 -2.525 -5.695 1 98.56 86 ARG A CA 1
ATOM 667 C C . ARG A 1 86 ? -5.41 -1.581 -5.051 1 98.56 86 ARG A C 1
ATOM 669 O O . ARG A 1 86 ? -4.227 -1.904 -4.953 1 98.56 86 ARG A O 1
ATOM 676 N N . GLU A 1 87 ? -5.871 -0.493 -4.707 1 98.5 87 GLU A N 1
ATOM 677 C CA . GLU A 1 87 ? -5.113 0.495 -3.947 1 98.5 87 GLU A CA 1
ATOM 678 C C . GLU A 1 87 ? -5.875 0.939 -2.703 1 98.5 87 GLU A C 1
ATOM 680 O O . GLU A 1 87 ? -7.105 0.888 -2.672 1 98.5 87 GLU A O 1
ATOM 685 N N . LEU A 1 88 ? -5.152 1.241 -1.64 1 98.81 88 LEU A N 1
ATOM 686 C CA . LEU A 1 88 ? -5.707 1.827 -0.426 1 98.81 88 LEU A CA 1
ATOM 687 C C . LEU A 1 88 ? -5.285 3.285 -0.283 1 98.81 88 LEU A C 1
ATOM 689 O O . LEU A 1 88 ? -4.129 3.627 -0.533 1 98.81 88 LEU A O 1
ATOM 693 N N . CYS A 1 89 ? -6.242 4.117 0.13 1 98.88 89 CYS A N 1
ATOM 694 C CA . CYS A 1 89 ? -5.977 5.543 0.306 1 98.88 89 CYS A CA 1
ATOM 695 C C . CYS A 1 89 ? -6.664 6.074 1.559 1 98.88 89 CYS A C 1
ATOM 697 O O . CYS A 1 89 ? -7.816 5.738 1.829 1 98.88 89 CYS A O 1
ATOM 699 N N . LEU A 1 90 ? -5.93 6.793 2.35 1 98.88 90 LEU A N 1
ATOM 700 C CA . LEU A 1 90 ? -6.477 7.59 3.443 1 98.88 90 LEU A CA 1
ATOM 701 C C . LEU A 1 90 ? -6.551 9.062 3.061 1 98.88 90 LEU A C 1
ATOM 703 O O . LEU A 1 90 ? -5.586 9.625 2.535 1 98.88 90 LEU A O 1
ATOM 707 N N . ILE A 1 91 ? -7.703 9.664 3.35 1 98.88 91 ILE A N 1
ATOM 708 C CA . ILE A 1 91 ? -7.91 11.062 2.986 1 98.88 91 ILE A CA 1
ATOM 709 C C . ILE A 1 91 ? -8.438 11.836 4.191 1 98.88 91 ILE A C 1
ATOM 711 O O . ILE A 1 91 ? -9.469 11.484 4.762 1 98.88 91 ILE A O 1
ATOM 715 N N . LYS A 1 92 ? -7.711 12.852 4.566 1 98.62 92 LYS A N 1
ATOM 716 C CA . LYS A 1 92 ? -8.219 13.789 5.574 1 98.62 92 LYS A CA 1
ATOM 717 C C . LYS A 1 92 ? -8.867 15 4.918 1 98.62 92 LYS A C 1
ATOM 719 O O . LYS A 1 92 ? -8.211 15.742 4.18 1 98.62 92 LYS A O 1
ATOM 724 N N . VAL A 1 93 ? -10.086 15.211 5.227 1 98.25 93 VAL A N 1
ATOM 725 C CA . VAL A 1 93 ? -10.82 16.281 4.57 1 98.25 93 VAL A CA 1
ATOM 726 C C . VAL A 1 93 ? -11.406 17.219 5.625 1 98.25 93 VAL A C 1
ATOM 728 O O . VAL A 1 93 ? -11.828 16.781 6.695 1 98.25 93 VAL A O 1
ATOM 731 N N . ASN A 1 94 ? -11.414 18.469 5.285 1 97 94 ASN A N 1
ATOM 732 C CA . ASN A 1 94 ? -11.992 19.5 6.148 1 97 94 ASN A CA 1
ATOM 733 C C . ASN A 1 94 ? -13.516 19.422 6.16 1 97 94 ASN A C 1
ATOM 735 O O . ASN A 1 94 ? -14.133 19.016 5.168 1 97 94 ASN A O 1
ATOM 739 N N . ILE A 1 95 ? -14.055 19.812 7.297 1 95.25 95 ILE A N 1
ATOM 740 C CA . ILE A 1 95 ? -15.5 19.969 7.434 1 95.25 95 ILE A CA 1
ATOM 741 C C . ILE A 1 95 ? -15.844 21.453 7.566 1 95.25 95 ILE A C 1
ATOM 743 O O . ILE A 1 95 ? -15.906 21.984 8.68 1 95.25 95 ILE A O 1
ATOM 747 N N . PRO A 1 96 ? -16.234 22.094 6.516 1 93.5 96 PRO A N 1
ATOM 748 C CA . PRO A 1 96 ? -16.516 23.531 6.582 1 93.5 96 PRO A CA 1
ATOM 749 C C . PRO A 1 96 ? -17.766 23.859 7.391 1 93.5 96 PRO A C 1
ATOM 751 O O . PRO A 1 96 ? -17.844 24.922 8 1 93.5 96 PRO A O 1
ATOM 754 N N . ASN A 1 97 ? -18.797 23.031 7.293 1 94.88 97 ASN A N 1
ATOM 755 C CA . ASN A 1 97 ? -20.078 23.172 7.988 1 94.88 97 ASN A CA 1
ATOM 756 C C . ASN A 1 97 ? -20.828 21.844 8.07 1 94.88 97 ASN A C 1
ATOM 758 O O . ASN A 1 97 ? -20.375 20.828 7.539 1 94.88 97 ASN A O 1
ATOM 762 N N . GLU A 1 98 ? -21.906 21.891 8.648 1 94.38 98 GLU A N 1
ATOM 763 C CA . GLU A 1 98 ? -22.703 20.688 8.891 1 94.38 98 GLU A CA 1
ATOM 764 C C . GLU A 1 98 ? -23.219 20.094 7.582 1 94.38 98 GLU A C 1
ATOM 766 O O . GLU A 1 98 ? -23.281 18.875 7.426 1 94.38 98 GLU A O 1
ATOM 771 N N . LYS A 1 99 ? -23.547 20.906 6.773 1 96.31 99 LYS A N 1
ATOM 772 C CA . LYS A 1 99 ? -24.047 20.453 5.484 1 96.31 99 LYS A CA 1
ATOM 773 C C . LYS A 1 99 ? -22.969 19.688 4.719 1 96.31 99 LYS A C 1
ATOM 775 O O . LYS A 1 99 ? -23.234 18.609 4.172 1 96.31 99 LYS A O 1
ATOM 780 N N . SER A 1 100 ? -21.828 20.25 4.695 1 96.69 100 SER A N 1
ATOM 781 C CA . SER A 1 100 ? -20.703 19.594 4.039 1 96.69 100 SER A CA 1
ATOM 782 C C . SER A 1 100 ? -20.391 18.25 4.668 1 96.69 100 SER A C 1
ATOM 784 O O . SER A 1 100 ? -20.062 17.281 3.965 1 96.69 100 SER A O 1
ATOM 786 N N . ARG A 1 101 ? -20.484 18.234 5.941 1 97.06 101 ARG A N 1
ATOM 787 C CA . ARG A 1 101 ? -20.234 16.984 6.648 1 97.06 101 ARG A CA 1
ATOM 788 C C . ARG A 1 101 ? -21.172 15.883 6.16 1 97.06 101 ARG A C 1
ATOM 790 O O . ARG A 1 101 ? -20.734 14.766 5.871 1 97.06 101 ARG A O 1
ATOM 797 N N . ALA A 1 102 ? -22.391 16.219 6.062 1 97.12 102 ALA A N 1
ATOM 798 C CA . ALA A 1 102 ? -23.391 15.258 5.613 1 97.12 102 ALA A CA 1
ATOM 799 C C . ALA A 1 102 ? -23.141 14.82 4.176 1 97.12 102 ALA A C 1
ATOM 801 O O . ALA A 1 102 ? -23.266 13.641 3.848 1 97.12 102 ALA A O 1
ATOM 802 N N . GLU A 1 103 ? -22.75 15.711 3.365 1 97.5 103 GLU A N 1
ATOM 803 C CA . GLU A 1 103 ? -22.469 15.422 1.964 1 97.5 103 GLU A CA 1
ATOM 804 C C . GLU A 1 103 ? -21.266 14.5 1.831 1 97.5 103 GLU A C 1
ATOM 806 O O . GLU A 1 103 ? -21.297 13.523 1.073 1 97.5 103 GLU A O 1
ATOM 811 N N . ILE A 1 104 ? -20.234 14.82 2.561 1 98.06 104 ILE A N 1
ATOM 812 C CA . ILE A 1 104 ? -19.016 14.023 2.518 1 98.06 104 ILE A CA 1
ATOM 813 C C . ILE A 1 104 ? -19.312 12.594 2.971 1 98.06 104 ILE A C 1
ATOM 815 O O . ILE A 1 104 ? -18.844 11.633 2.354 1 98.06 104 ILE A O 1
ATOM 819 N N . MET A 1 105 ? -20.062 12.453 3.99 1 97.75 105 MET A N 1
ATOM 820 C CA . MET A 1 105 ? -20.406 11.133 4.496 1 97.75 105 MET A CA 1
ATOM 821 C C . MET A 1 105 ? -21.25 10.367 3.482 1 97.75 105 MET A C 1
ATOM 823 O O . MET A 1 105 ? -21.125 9.156 3.352 1 97.75 105 MET A O 1
ATOM 827 N N . GLN A 1 106 ? -22.078 11.102 2.826 1 97.88 106 GLN A N 1
ATOM 828 C CA . GLN A 1 106 ? -22.875 10.477 1.772 1 97.88 106 GLN A CA 1
ATOM 829 C C . GLN A 1 106 ? -21.984 9.969 0.641 1 97.88 106 GLN A C 1
ATOM 831 O O . GLN A 1 106 ? -22.172 8.859 0.134 1 97.88 106 GLN A O 1
ATOM 836 N N . TYR A 1 107 ? -21.031 10.805 0.224 1 97.88 107 TYR A N 1
ATOM 837 C CA . TYR A 1 107 ? -20.078 10.383 -0.809 1 97.88 107 TYR A CA 1
ATOM 838 C C . TYR A 1 107 ? -19.312 9.141 -0.371 1 97.88 107 TYR A C 1
ATOM 840 O O . TYR A 1 107 ? -19.109 8.219 -1.163 1 97.88 107 TYR A O 1
ATOM 848 N N . ALA A 1 108 ? -18.859 9.141 0.905 1 98.44 108 ALA A N 1
ATOM 849 C CA . ALA A 1 108 ? -18.141 7.984 1.438 1 98.44 108 ALA A CA 1
ATOM 850 C C . ALA A 1 108 ? -18.984 6.715 1.32 1 98.44 108 ALA A C 1
ATOM 852 O O . ALA A 1 108 ? -18.484 5.66 0.924 1 98.44 108 ALA A O 1
ATOM 853 N N . ASN A 1 109 ? -20.219 6.887 1.605 1 97.94 109 ASN A N 1
ATOM 854 C CA . ASN A 1 109 ? -21.125 5.75 1.508 1 97.94 109 ASN A CA 1
ATOM 855 C C . ASN A 1 109 ? -21.297 5.281 0.064 1 97.94 109 ASN A C 1
ATOM 857 O O . ASN A 1 109 ? -21.234 4.082 -0.213 1 97.94 109 ASN A O 1
ATOM 861 N N . ILE A 1 110 ? -21.469 6.164 -0.813 1 97.94 110 ILE A N 1
ATOM 862 C CA . ILE A 1 110 ? -21.672 5.871 -2.229 1 97.94 110 ILE A CA 1
ATOM 863 C C . ILE A 1 110 ? -20.453 5.133 -2.781 1 97.94 110 ILE A C 1
ATOM 865 O O . ILE A 1 110 ? -20.594 4.18 -3.553 1 97.94 110 ILE A O 1
ATOM 869 N N . PHE A 1 111 ? -19.359 5.5 -2.357 1 98.25 111 PHE A N 1
ATOM 870 C CA . PHE A 1 111 ? -18.109 4.934 -2.859 1 98.25 111 PHE A CA 1
ATOM 871 C C . PHE A 1 111 ? -17.688 3.725 -2.031 1 98.25 111 PHE A C 1
ATOM 873 O O . PHE A 1 111 ? -16.672 3.102 -2.307 1 98.25 111 PHE A O 1
ATOM 880 N N . ARG A 1 112 ? -18.391 3.434 -0.989 1 97.12 112 ARG A N 1
ATOM 881 C CA . ARG A 1 112 ? -18.125 2.326 -0.081 1 97.12 112 ARG A CA 1
ATOM 882 C C . ARG A 1 112 ? -16.812 2.545 0.666 1 97.12 112 ARG A C 1
ATOM 884 O O . ARG A 1 112 ? -16.016 1.618 0.816 1 97.12 112 ARG A O 1
ATOM 891 N N . ALA A 1 113 ? -16.609 3.83 0.962 1 98.44 113 ALA A N 1
ATOM 892 C CA . ALA A 1 113 ? -15.477 4.207 1.798 1 98.44 113 ALA A CA 1
ATOM 893 C C . ALA A 1 113 ? -15.852 4.176 3.277 1 98.44 113 ALA A C 1
ATOM 895 O O . ALA A 1 113 ? -17.031 4.047 3.625 1 98.44 113 ALA A O 1
ATOM 896 N N . LYS A 1 114 ? -14.852 4.215 4.113 1 97.94 114 LYS A N 1
ATOM 897 C CA . LYS A 1 114 ? -15.062 4.109 5.555 1 97.94 114 LYS A CA 1
ATOM 898 C C . LYS A 1 114 ? -14.539 5.352 6.277 1 97.94 114 LYS A C 1
ATOM 900 O O . LYS A 1 114 ? -13.406 5.777 6.051 1 97.94 114 LYS A O 1
ATOM 905 N N . ILE A 1 115 ? -15.344 5.859 7.121 1 98.25 115 ILE A N 1
ATOM 906 C CA . ILE A 1 115 ? -14.875 6.918 8.008 1 98.25 115 ILE A CA 1
ATOM 907 C C . ILE A 1 115 ? -14.117 6.312 9.18 1 98.25 115 ILE A C 1
ATOM 909 O O . ILE A 1 115 ? -14.68 5.543 9.961 1 98.25 115 ILE A O 1
ATOM 913 N N . VAL A 1 116 ? -12.859 6.742 9.359 1 97.69 116 VAL A N 1
ATOM 914 C CA . VAL A 1 116 ? -12.055 6.023 10.336 1 97.69 116 VAL A CA 1
ATOM 915 C C . VAL A 1 116 ? -11.609 6.973 11.445 1 97.69 116 VAL A C 1
ATOM 917 O O . VAL A 1 116 ? -11.031 6.547 12.445 1 97.69 116 VAL A O 1
ATOM 920 N N . ASP A 1 117 ? -11.836 8.211 11.305 1 97.5 117 ASP A N 1
ATOM 921 C CA . ASP A 1 117 ? -11.586 9.227 12.32 1 97.5 117 ASP A CA 1
ATOM 922 C C . ASP A 1 117 ? -12.516 10.422 12.133 1 97.5 117 ASP A C 1
ATOM 924 O O . ASP A 1 117 ? -12.773 10.852 11.008 1 97.5 117 ASP A O 1
ATOM 928 N N . VAL A 1 118 ? -13.031 10.922 13.25 1 96.44 118 VAL A N 1
ATOM 929 C CA . VAL A 1 118 ? -13.961 12.039 13.188 1 96.44 118 VAL A CA 1
ATOM 930 C C . VAL A 1 118 ? -13.586 13.086 14.242 1 96.44 118 VAL A C 1
ATOM 932 O O . VAL A 1 118 ? -13.398 12.758 15.414 1 96.44 118 VAL A O 1
ATOM 935 N N . THR A 1 119 ? -13.445 14.25 13.797 1 95.94 119 THR A N 1
ATOM 936 C CA . THR A 1 119 ? -13.367 15.414 14.672 1 95.94 119 THR A CA 1
ATOM 937 C C . THR A 1 119 ? -14.406 16.453 14.281 1 95.94 119 THR A C 1
ATOM 939 O O . THR A 1 119 ? -15.18 16.25 13.352 1 95.94 119 THR A O 1
ATOM 942 N N . GLU A 1 120 ? -14.391 17.547 15.016 1 94.06 120 GLU A N 1
ATOM 943 C CA . GLU A 1 120 ? -15.297 18.641 14.664 1 94.06 120 GLU A CA 1
ATOM 944 C C . GLU A 1 120 ? -14.914 19.266 13.328 1 94.06 120 GLU A C 1
ATOM 946 O O . GLU A 1 120 ? -15.781 19.75 12.594 1 94.06 120 GLU A O 1
ATOM 951 N N . GLU A 1 121 ? -13.664 19.125 12.984 1 96 121 GLU A N 1
ATOM 952 C CA . GLU A 1 121 ? -13.172 19.922 11.859 1 96 121 GLU A CA 1
ATOM 953 C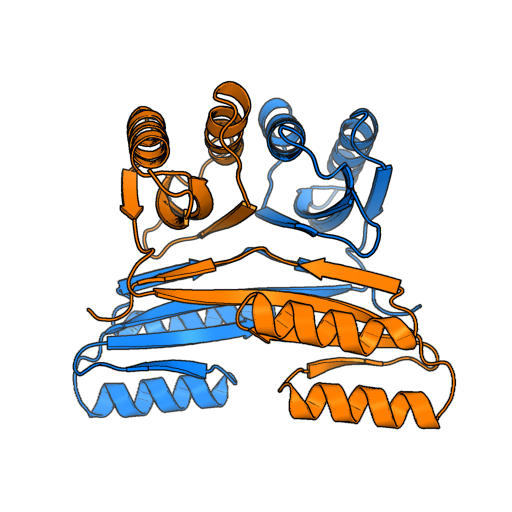 C . GLU A 1 121 ? -12.742 19.047 10.695 1 96 121 GLU A C 1
ATOM 955 O O . GLU A 1 121 ? -12.594 19.516 9.57 1 96 121 GLU A O 1
ATOM 960 N N . THR A 1 122 ? -12.578 17.75 11.008 1 97.38 122 THR A N 1
ATOM 961 C CA . THR A 1 122 ? -12.023 16.922 9.93 1 97.38 122 THR A CA 1
ATOM 962 C C . THR A 1 122 ? -12.594 15.508 9.992 1 97.38 122 THR A C 1
ATOM 964 O O . THR A 1 122 ? -13.094 15.07 11.031 1 97.38 122 THR A O 1
ATOM 967 N N . LEU A 1 123 ? -12.562 14.875 8.867 1 97.88 123 LEU A N 1
ATOM 968 C CA . LEU A 1 123 ? -12.789 13.445 8.711 1 97.88 123 LEU A CA 1
ATOM 969 C C . LEU A 1 123 ? -11.578 12.766 8.07 1 97.88 123 LEU A C 1
ATOM 971 O O . LEU A 1 123 ? -10.961 13.32 7.16 1 97.88 123 LEU A O 1
ATOM 975 N N . ILE A 1 124 ? -11.195 11.617 8.57 1 98.75 124 ILE A N 1
ATOM 976 C CA . ILE A 1 124 ? -10.312 10.75 7.801 1 98.75 124 ILE A CA 1
ATOM 977 C C . ILE A 1 124 ? -11.133 9.617 7.172 1 98.75 124 ILE A C 1
ATOM 979 O O . ILE A 1 124 ? -11.836 8.891 7.871 1 98.75 124 ILE A O 1
ATOM 983 N N . ILE A 1 125 ? -10.977 9.461 5.863 1 98.81 125 ILE A N 1
ATOM 984 C CA . ILE A 1 125 ? -11.742 8.484 5.098 1 98.81 125 ILE A CA 1
ATOM 985 C C . ILE A 1 125 ? -10.797 7.449 4.492 1 98.81 125 ILE A C 1
ATOM 987 O O . ILE A 1 125 ? -9.773 7.801 3.9 1 98.81 125 ILE A O 1
ATOM 991 N N . GLU A 1 126 ? -11.078 6.211 4.727 1 98.81 126 GLU A N 1
ATOM 992 C CA . GLU A 1 126 ? -10.383 5.09 4.098 1 98.81 126 GLU A CA 1
ATOM 993 C C . GLU A 1 126 ? -11.133 4.598 2.865 1 98.81 126 GLU A C 1
ATOM 995 O O . GLU A 1 126 ? -12.336 4.32 2.932 1 98.81 126 GLU A O 1
ATOM 1000 N N . ILE A 1 127 ? -10.461 4.512 1.753 1 98.75 127 ILE A N 1
ATOM 1001 C CA . ILE A 1 127 ? -11.102 4.008 0.545 1 98.75 127 ILE A CA 1
ATOM 1002 C C . ILE A 1 127 ? -10.172 3.01 -0.151 1 98.75 127 ILE A C 1
ATOM 1004 O O . ILE A 1 127 ? -8.961 3.201 -0.185 1 98.75 127 ILE A O 1
ATOM 1008 N N . THR A 1 128 ? -10.742 1.927 -0.625 1 98.62 128 THR A N 1
ATOM 1009 C CA . THR A 1 128 ? -10.07 0.932 -1.449 1 98.62 128 THR A CA 1
ATOM 1010 C C . THR A 1 128 ? -10.75 0.809 -2.812 1 98.62 128 THR A C 1
ATOM 1012 O O . THR A 1 128 ? -11.961 1.002 -2.928 1 98.62 128 THR A O 1
ATOM 1015 N N . GLY A 1 129 ? -10.016 0.549 -3.816 1 97.62 129 GLY A N 1
ATOM 1016 C CA . GLY A 1 129 ? -10.523 0.401 -5.172 1 97.62 129 GLY A CA 1
ATOM 1017 C C . GLY A 1 129 ? -9.445 0.515 -6.23 1 97.62 129 GLY A C 1
ATOM 1018 O O . GLY A 1 129 ? -8.25 0.521 -5.91 1 97.62 129 GLY A O 1
ATOM 1019 N N . ASP A 1 130 ? -9.867 0.477 -7.43 1 95.69 130 ASP A N 1
ATOM 1020 C CA . ASP A 1 130 ? -8.875 0.733 -8.477 1 95.69 130 ASP A CA 1
ATOM 1021 C C . ASP A 1 130 ? -8.516 2.215 -8.531 1 95.69 130 ASP A C 1
ATOM 1023 O O . ASP A 1 130 ? -9.094 3.031 -7.812 1 95.69 130 ASP A O 1
ATOM 1027 N N . MET A 1 131 ? -7.555 2.516 -9.25 1 94 131 MET A N 1
ATOM 1028 C CA . MET A 1 131 ? -7.023 3.875 -9.281 1 94 131 MET A CA 1
ATOM 1029 C C . MET A 1 131 ? -8.086 4.863 -9.75 1 94 131 MET A C 1
ATOM 1031 O O . MET A 1 131 ? -8.164 5.984 -9.242 1 94 131 MET A O 1
ATOM 1035 N N . GLU A 1 132 ? -8.898 4.504 -10.703 1 96.19 132 GLU A N 1
ATOM 1036 C CA . GLU A 1 132 ? -9.938 5.383 -11.227 1 96.19 132 GLU A CA 1
ATOM 1037 C C . GLU A 1 132 ? -10.953 5.742 -10.141 1 96.19 132 GLU A C 1
ATOM 1039 O O . GLU A 1 132 ? -11.328 6.91 -10 1 96.19 132 GLU A O 1
ATOM 1044 N N . LYS A 1 133 ? -11.367 4.734 -9.445 1 97.69 133 LYS A N 1
ATOM 1045 C CA . LYS A 1 133 ? -12.312 4.953 -8.352 1 97.69 133 LYS A CA 1
ATOM 1046 C C . LYS A 1 133 ? -11.734 5.902 -7.309 1 97.69 133 LYS A C 1
ATOM 1048 O O . LYS A 1 133 ? -12.406 6.848 -6.883 1 97.69 133 LYS A O 1
ATOM 1053 N N . ILE A 1 134 ? -10.547 5.691 -6.906 1 98.25 134 ILE A N 1
ATOM 1054 C CA . ILE A 1 134 ? -9.914 6.48 -5.852 1 98.25 134 ILE A CA 1
ATOM 1055 C C . ILE A 1 134 ? -9.734 7.922 -6.328 1 98.25 134 ILE A C 1
ATOM 1057 O O . ILE A 1 134 ? -10.039 8.867 -5.598 1 98.25 134 ILE A O 1
ATOM 1061 N N . ASN A 1 135 ? -9.312 8.062 -7.566 1 97.81 135 ASN A N 1
ATOM 1062 C CA . ASN A 1 135 ? -9.109 9.398 -8.109 1 97.81 135 ASN A CA 1
ATOM 1063 C C . ASN A 1 135 ? -10.43 10.164 -8.219 1 97.81 135 ASN A C 1
ATOM 1065 O O . ASN A 1 135 ? -10.484 11.367 -7.973 1 97.81 135 ASN A O 1
ATOM 1069 N N . ALA A 1 136 ? -11.445 9.492 -8.586 1 98.25 136 ALA A N 1
ATOM 1070 C CA . ALA A 1 136 ? -12.766 10.109 -8.672 1 98.25 136 ALA A CA 1
ATOM 1071 C C . ALA A 1 136 ? -13.234 10.594 -7.309 1 98.25 136 ALA A C 1
ATOM 1073 O O . ALA A 1 136 ? -13.781 11.695 -7.188 1 98.25 136 ALA A O 1
ATOM 1074 N N . PHE A 1 137 ? -12.992 9.75 -6.352 1 98.62 137 PHE A N 1
ATOM 1075 C CA . PHE A 1 137 ? -13.391 10.102 -4.996 1 98.62 137 PHE A CA 1
ATOM 1076 C C . PHE A 1 137 ? -12.617 11.32 -4.496 1 98.62 137 PHE A C 1
ATOM 1078 O O . PHE A 1 137 ? -13.203 12.234 -3.918 1 98.62 137 PHE A O 1
ATOM 1085 N N . ILE A 1 138 ? -11.32 11.32 -4.727 1 98.44 138 ILE A N 1
ATOM 1086 C CA . ILE A 1 138 ? -10.469 12.438 -4.332 1 98.44 138 ILE A CA 1
ATOM 1087 C C . ILE A 1 138 ? -10.938 13.719 -5.016 1 98.44 138 ILE A C 1
ATOM 1089 O O . ILE A 1 138 ? -11.047 14.766 -4.379 1 98.44 138 ILE A O 1
ATOM 1093 N N . SER A 1 139 ? -11.211 13.602 -6.293 1 97.88 139 SER A N 1
ATOM 1094 C CA . SER A 1 139 ? -11.664 14.75 -7.062 1 97.88 139 SER A CA 1
ATOM 1095 C C . SER A 1 139 ? -12.945 15.336 -6.477 1 97.88 139 SER A C 1
ATOM 1097 O O . SER A 1 139 ? -13.109 16.562 -6.418 1 97.88 139 SER A O 1
ATOM 1099 N N . LEU A 1 140 ? -13.805 14.469 -6.051 1 96.75 140 LEU A N 1
ATOM 1100 C CA . LEU A 1 140 ? -15.07 14.891 -5.461 1 96.75 140 LEU A CA 1
ATOM 1101 C C . LEU A 1 140 ? -14.844 15.633 -4.152 1 96.75 140 LEU A C 1
ATOM 1103 O O . LEU A 1 140 ? -15.547 16.594 -3.848 1 96.75 140 LEU A O 1
ATOM 1107 N N . LEU A 1 141 ? -13.875 15.234 -3.406 1 97.81 141 LEU A N 1
ATOM 1108 C CA . LEU A 1 141 ? -13.633 15.773 -2.074 1 97.81 141 LEU A CA 1
ATOM 1109 C C . LEU A 1 141 ? -12.852 17.078 -2.154 1 97.81 141 LEU A C 1
ATOM 1111 O O . LEU A 1 141 ? -12.789 17.828 -1.177 1 97.81 141 LEU A O 1
ATOM 1115 N N . LYS A 1 142 ? -12.211 17.312 -3.262 1 95.62 142 LYS A N 1
ATOM 1116 C CA . LYS A 1 142 ? -11.359 18.484 -3.412 1 95.62 142 LYS A CA 1
ATOM 1117 C C . LYS A 1 142 ? -12.133 19.766 -3.09 1 95.62 142 LYS A C 1
ATOM 1119 O O . LYS A 1 142 ? -11.578 20.703 -2.523 1 95.62 142 LYS A O 1
ATOM 1124 N N . GLY A 1 143 ? -13.391 19.828 -3.396 1 93.5 143 GLY A N 1
ATOM 1125 C CA . GLY A 1 143 ? -14.211 21 -3.188 1 93.5 143 GLY A CA 1
ATOM 1126 C C . GLY A 1 143 ? -14.391 21.359 -1.724 1 93.5 143 GLY A C 1
ATOM 1127 O O . GLY A 1 143 ? -14.766 22.484 -1.394 1 93.5 143 GLY A O 1
ATOM 1128 N N . TYR A 1 144 ? -14.133 20.406 -0.881 1 96 144 TYR A N 1
ATOM 1129 C CA . TYR A 1 144 ? -14.344 20.625 0.546 1 96 144 TYR A CA 1
ATOM 1130 C C . TYR A 1 144 ? -13.031 21 1.237 1 96 144 TYR A C 1
ATOM 1132 O O . TYR A 1 144 ? -13.039 21.484 2.367 1 96 144 TYR A O 1
ATOM 1140 N N . GLY A 1 145 ? -11.891 20.766 0.539 1 95.94 145 GLY A N 1
ATOM 1141 C CA . GLY A 1 145 ? -10.594 21.031 1.129 1 95.94 145 GLY A CA 1
ATOM 1142 C C . GLY A 1 145 ? -9.922 19.797 1.704 1 95.94 145 GLY A C 1
ATOM 1143 O O . GLY A 1 145 ? -10.125 19.469 2.873 1 95.94 145 GLY A O 1
ATOM 1144 N N . ILE A 1 146 ? -9.086 19.234 0.984 1 97.81 146 ILE A N 1
ATOM 1145 C CA . ILE A 1 146 ? -8.32 18.078 1.419 1 97.81 146 ILE A CA 1
ATOM 1146 C C . ILE A 1 146 ? -7.074 18.531 2.166 1 97.81 146 ILE A C 1
ATOM 1148 O O . ILE A 1 146 ? -6.293 19.344 1.653 1 97.81 146 ILE A O 1
ATOM 1152 N N . LYS A 1 147 ? -6.93 17.938 3.334 1 97.69 147 LYS A N 1
ATOM 1153 C CA . LYS A 1 147 ? -5.785 18.328 4.156 1 97.69 147 LYS A CA 1
ATOM 1154 C C . LYS A 1 147 ? -4.594 17.406 3.906 1 97.69 147 LYS A C 1
ATOM 1156 O O . LYS A 1 147 ? -3.445 17.859 3.922 1 97.69 147 LYS A O 1
ATOM 1161 N N . LYS A 1 148 ? -4.93 16.141 3.752 1 98.31 148 LYS A N 1
ATOM 1162 C CA . LYS A 1 148 ? -3.859 15.164 3.588 1 98.31 148 LYS A CA 1
ATOM 1163 C C . LYS A 1 148 ? -4.328 13.969 2.773 1 98.31 148 LYS A C 1
ATOM 1165 O O . LYS A 1 148 ? -5.492 13.57 2.855 1 98.31 148 LYS A O 1
ATOM 1170 N N . ILE A 1 149 ? -3.453 13.43 2.002 1 98.69 149 ILE A N 1
ATOM 1171 C CA . ILE A 1 149 ? -3.674 12.188 1.271 1 98.69 149 ILE A CA 1
ATOM 1172 C C . ILE A 1 149 ? -2.506 11.227 1.514 1 98.69 149 ILE A C 1
ATOM 1174 O O . ILE A 1 149 ? -1.343 11.633 1.457 1 98.69 149 ILE A O 1
ATOM 1178 N N . SER A 1 150 ? -2.777 10.008 1.875 1 98.69 150 SER A N 1
ATOM 1179 C CA . SER A 1 150 ? -1.801 8.93 1.987 1 98.69 150 SER A CA 1
ATOM 1180 C C . SER A 1 150 ? -2.25 7.691 1.213 1 98.69 150 SER A C 1
ATOM 1182 O O . SER A 1 150 ? -3.26 7.07 1.555 1 98.69 150 SER A O 1
ATOM 1184 N N . ARG A 1 151 ? -1.497 7.312 0.186 1 98.38 151 ARG A N 1
ATOM 1185 C CA . ARG A 1 151 ? -1.841 6.211 -0.706 1 98.38 151 ARG A CA 1
ATOM 1186 C C . ARG A 1 151 ? -0.787 5.109 -0.647 1 98.38 151 ARG A C 1
ATOM 1188 O O . ARG A 1 151 ? 0.405 5.391 -0.503 1 98.38 151 ARG A O 1
ATOM 1195 N N . THR A 1 152 ? -1.149 3.896 -0.798 1 98 152 THR A N 1
ATOM 1196 C CA . THR A 1 152 ? -0.207 2.787 -0.699 1 98 152 THR A CA 1
ATOM 1197 C C . THR A 1 152 ? 0.481 2.541 -2.037 1 98 152 THR A C 1
ATOM 1199 O O . THR A 1 152 ? 1.53 1.896 -2.094 1 98 152 THR A O 1
ATOM 1202 N N . GLY A 1 153 ? -0.077 2.947 -3.086 1 96 153 GLY A N 1
ATOM 1203 C CA . GLY A 1 153 ? 0.251 2.396 -4.391 1 96 153 GLY A CA 1
ATOM 1204 C C . GLY A 1 153 ? -0.565 1.166 -4.742 1 96 153 GLY A C 1
ATOM 1205 O O . GLY A 1 153 ? -1.175 0.549 -3.867 1 96 153 GLY A O 1
ATOM 1206 N N . LEU A 1 154 ? -0.44 0.798 -5.98 1 97.19 154 LEU A N 1
ATOM 1207 C CA . LEU A 1 154 ? -1.266 -0.281 -6.512 1 97.19 154 LEU A CA 1
ATOM 1208 C C . LEU A 1 154 ? -0.677 -1.643 -6.156 1 97.19 154 LEU A C 1
ATOM 1210 O O . LEU A 1 154 ? 0.521 -1.872 -6.34 1 97.19 154 LEU A O 1
ATOM 1214 N N . THR A 1 155 ? -1.477 -2.549 -5.559 1 98.5 155 THR A N 1
ATOM 1215 C CA . THR A 1 155 ? -1.175 -3.975 -5.508 1 98.5 155 THR A CA 1
ATOM 1216 C C . THR A 1 155 ? -2.119 -4.762 -6.41 1 98.5 155 THR A C 1
ATOM 1218 O O . THR A 1 155 ? -3.15 -4.242 -6.844 1 98.5 155 THR A O 1
ATOM 1221 N N . ALA A 1 156 ? -1.645 -5.934 -6.727 1 98.62 156 ALA A N 1
ATOM 1222 C CA . ALA A 1 156 ? -2.418 -6.688 -7.707 1 98.62 156 ALA A CA 1
ATOM 1223 C C . ALA A 1 156 ? -2.17 -8.188 -7.566 1 98.62 156 ALA A C 1
ATOM 1225 O O . ALA A 1 156 ? -1.207 -8.602 -6.918 1 98.62 156 ALA A O 1
ATOM 1226 N N . MET A 1 157 ? -3.068 -8.906 -8.156 1 98.31 157 MET A N 1
ATOM 1227 C CA . MET A 1 157 ? -2.979 -10.359 -8.188 1 98.31 157 MET A CA 1
ATOM 1228 C C . MET A 1 157 ? -3.697 -10.93 -9.406 1 98.31 157 MET A C 1
ATOM 1230 O O . MET A 1 157 ? -4.801 -10.492 -9.734 1 98.31 157 MET A O 1
ATOM 1234 N N . ALA A 1 158 ? -3 -11.805 -10.047 1 97.94 158 ALA A N 1
ATOM 1235 C CA . ALA A 1 158 ? -3.588 -12.43 -11.227 1 97.94 158 ALA A CA 1
ATOM 1236 C C . ALA A 1 158 ? -4.867 -13.188 -10.867 1 97.94 158 ALA A C 1
ATOM 1238 O O . ALA A 1 158 ? -4.914 -13.891 -9.859 1 97.94 158 ALA A O 1
ATOM 1239 N N . ARG A 1 159 ? -5.91 -13.023 -11.688 1 97.06 159 ARG A N 1
ATOM 1240 C CA . ARG A 1 159 ? -7.156 -13.758 -11.5 1 97.06 159 ARG A CA 1
ATOM 1241 C C . ARG A 1 159 ? -7 -15.219 -11.898 1 97.06 159 ARG A C 1
ATOM 1243 O O . ARG A 1 159 ? -6.039 -15.578 -12.586 1 97.06 159 ARG A O 1
ATOM 1250 N N . GLY A 1 160 ? -7.863 -16 -11.484 1 87.06 160 GLY A N 1
ATOM 1251 C CA . GLY A 1 160 ? -7.848 -17.406 -11.859 1 87.06 160 GLY A CA 1
ATOM 1252 C C . GLY A 1 160 ? -6.922 -18.25 -11 1 87.06 160 GLY A C 1
ATOM 1253 O O . GLY A 1 160 ? -6.574 -17.859 -9.883 1 87.06 160 GLY A O 1
ATOM 1254 N N . VAL A 1 161 ? -6.641 -19.406 -11.508 1 77.38 161 VAL A N 1
ATOM 1255 C CA . VAL A 1 161 ? -5.906 -20.391 -10.711 1 77.38 161 VAL A CA 1
ATOM 1256 C C . VAL A 1 161 ? -4.406 -20.094 -10.797 1 77.38 161 VAL A C 1
ATOM 1258 O O . VAL A 1 161 ? -3.893 -19.781 -11.867 1 77.38 161 VAL A O 1
ATOM 1261 N N . MET B 1 1 ? 17.438 1.938 25.797 1 67.5 1 MET B N 1
ATOM 1262 C CA . MET B 1 1 ? 16.141 2.492 25.438 1 67.5 1 MET B CA 1
ATOM 1263 C C . MET B 1 1 ? 15.352 1.503 24.594 1 67.5 1 MET B C 1
ATOM 1265 O O . MET B 1 1 ? 15.922 0.779 23.781 1 67.5 1 MET B O 1
ATOM 1269 N N . ASP B 1 2 ? 14.086 1.29 24.922 1 83 2 ASP B N 1
ATOM 1270 C CA . ASP B 1 2 ? 13.352 0.129 24.422 1 83 2 ASP B CA 1
ATOM 1271 C C . ASP B 1 2 ? 12.945 0.325 22.953 1 83 2 ASP B C 1
ATOM 1273 O O . ASP B 1 2 ? 12.516 1.413 22.578 1 83 2 ASP B O 1
ATOM 1277 N N . VAL B 1 3 ? 13.289 -0.613 22.172 1 86.56 3 VAL B N 1
ATOM 1278 C CA . VAL B 1 3 ? 12.938 -0.656 20.766 1 86.56 3 VAL B CA 1
ATOM 1279 C C . VAL B 1 3 ? 11.422 -0.693 20.609 1 86.56 3 VAL B C 1
ATOM 1281 O O . VAL B 1 3 ? 10.742 -1.465 21.281 1 86.56 3 VAL B O 1
ATOM 1284 N N . LYS B 1 4 ? 10.953 0.38 19.781 1 90.69 4 LYS B N 1
ATOM 1285 C CA . LYS B 1 4 ? 9.523 0.445 19.5 1 90.69 4 LYS B CA 1
ATOM 1286 C C . LYS B 1 4 ? 9.273 0.639 18 1 90.69 4 LYS B C 1
ATOM 1288 O O . LYS B 1 4 ? 10.195 0.971 17.25 1 90.69 4 LYS B O 1
ATOM 1293 N N . TYR B 1 5 ? 8.023 0.319 17.688 1 91.31 5 TYR B N 1
ATOM 1294 C CA . TYR B 1 5 ? 7.598 0.567 16.312 1 91.31 5 TYR B CA 1
ATOM 1295 C C . TYR B 1 5 ? 7.25 2.037 16.109 1 91.31 5 TYR B C 1
ATOM 1297 O O . TYR B 1 5 ? 6.52 2.625 16.906 1 91.31 5 TYR B O 1
ATOM 1305 N N . HIS B 1 6 ? 7.867 2.594 15.102 1 96.06 6 HIS B N 1
ATOM 1306 C CA . HIS B 1 6 ? 7.59 3.986 14.773 1 96.06 6 HIS B CA 1
ATOM 1307 C C . HIS B 1 6 ? 7.027 4.113 13.359 1 96.06 6 HIS B C 1
ATOM 1309 O O . HIS B 1 6 ? 7.398 3.35 12.469 1 96.06 6 HIS B O 1
ATOM 1315 N N . VAL B 1 7 ? 6.117 5.078 13.211 1 97.69 7 VAL B N 1
ATOM 1316 C CA . VAL B 1 7 ? 5.52 5.398 11.914 1 97.69 7 VAL B CA 1
ATOM 1317 C C . VAL B 1 7 ? 5.895 6.824 11.516 1 97.69 7 VAL B C 1
ATOM 1319 O O . VAL B 1 7 ? 5.492 7.789 12.164 1 97.69 7 VAL B O 1
ATOM 1322 N N . ILE B 1 8 ? 6.633 6.906 10.406 1 97.75 8 ILE B N 1
ATOM 1323 C CA . ILE B 1 8 ? 7.121 8.195 9.945 1 97.75 8 ILE B CA 1
ATOM 1324 C C . ILE B 1 8 ? 6.438 8.57 8.633 1 97.75 8 ILE B C 1
ATOM 1326 O O . ILE B 1 8 ? 6.512 7.824 7.648 1 97.75 8 ILE B O 1
ATOM 1330 N N . SER B 1 9 ? 5.742 9.656 8.641 1 98.5 9 SER B N 1
ATOM 1331 C CA . SER B 1 9 ? 5.168 10.234 7.43 1 98.5 9 SER B CA 1
ATOM 1332 C C . SER B 1 9 ? 6.102 11.266 6.812 1 98.5 9 SER B C 1
ATOM 1334 O O . SER B 1 9 ? 6.438 12.266 7.449 1 98.5 9 SER B O 1
ATOM 1336 N N . THR B 1 10 ? 6.438 11.055 5.566 1 98.5 10 THR B N 1
ATOM 1337 C CA . THR B 1 10 ? 7.434 11.906 4.926 1 98.5 10 THR B CA 1
ATOM 1338 C C . THR B 1 10 ? 6.918 12.438 3.592 1 98.5 10 THR B C 1
ATOM 1340 O O . THR B 1 10 ? 6.516 11.664 2.723 1 98.5 10 THR B O 1
ATOM 1343 N N . LEU B 1 11 ? 6.914 13.742 3.48 1 98.75 11 LEU B N 1
ATOM 1344 C CA . LEU B 1 11 ? 6.617 14.383 2.201 1 98.75 11 LEU B CA 1
ATOM 1345 C C . LEU B 1 11 ? 7.887 14.555 1.373 1 98.75 11 LEU B C 1
ATOM 1347 O O . LEU B 1 11 ? 8.867 15.133 1.842 1 98.75 11 LEU B O 1
ATOM 1351 N N . VAL B 1 12 ? 7.836 14.062 0.181 1 98.69 12 VAL B N 1
ATOM 1352 C CA . VAL B 1 12 ? 9.031 14.078 -0.653 1 98.69 12 VAL B CA 1
ATOM 1353 C C . VAL B 1 12 ? 8.68 14.578 -2.053 1 98.69 12 VAL B C 1
ATOM 1355 O O . VAL B 1 12 ? 7.508 14.594 -2.436 1 98.69 12 VAL B O 1
ATOM 1358 N N . GLU B 1 13 ? 9.688 14.984 -2.809 1 98.25 13 GLU B N 1
ATOM 1359 C CA . GLU B 1 13 ? 9.477 15.273 -4.223 1 98.25 13 GLU B CA 1
ATOM 1360 C C . GLU B 1 13 ? 9.047 14.016 -4.98 1 98.25 13 GLU B C 1
ATOM 1362 O O . GLU B 1 13 ? 9.609 12.938 -4.766 1 98.25 13 GLU B O 1
ATOM 1367 N N . ASN B 1 14 ? 8.047 14.211 -5.832 1 96.25 14 ASN B N 1
ATOM 1368 C CA . ASN B 1 14 ? 7.578 13.094 -6.645 1 96.25 14 ASN B CA 1
ATOM 1369 C C . ASN B 1 14 ? 8.336 13.008 -7.965 1 96.25 14 ASN B C 1
ATOM 1371 O O . ASN B 1 14 ? 7.797 13.344 -9.023 1 96.25 14 ASN B O 1
ATOM 1375 N N . LYS B 1 15 ? 9.492 12.508 -7.953 1 94.31 15 LYS B N 1
ATOM 1376 C CA . LYS B 1 15 ? 10.344 12.383 -9.133 1 94.31 15 LYS B CA 1
ATOM 1377 C C . LYS B 1 15 ? 11.172 11.102 -9.086 1 94.31 15 LYS B C 1
ATOM 1379 O O . LYS B 1 15 ? 11.375 10.531 -8.016 1 94.31 15 LYS B O 1
ATOM 1384 N N . PRO B 1 16 ? 11.656 10.727 -10.234 1 91.5 16 PRO B N 1
ATOM 1385 C CA . PRO B 1 16 ? 12.453 9.5 -10.297 1 91.5 16 PRO B CA 1
ATOM 1386 C C . PRO B 1 16 ? 13.672 9.539 -9.375 1 91.5 16 PRO B C 1
ATOM 1388 O O . PRO B 1 16 ? 14.344 10.578 -9.273 1 91.5 16 PRO B O 1
ATOM 1391 N N . GLY B 1 17 ? 13.852 8.5 -8.68 1 94.81 17 GLY B N 1
ATOM 1392 C CA . GLY B 1 17 ? 15.07 8.367 -7.906 1 94.81 17 GLY B CA 1
ATOM 1393 C C . GLY B 1 17 ? 14.875 8.617 -6.422 1 94.81 17 GLY B C 1
ATOM 1394 O O . GLY B 1 17 ? 15.711 8.227 -5.605 1 94.81 17 GLY B O 1
ATOM 1395 N N . VAL B 1 18 ? 13.828 9.273 -6.094 1 96.69 18 VAL B N 1
ATOM 1396 C CA . VAL B 1 18 ? 13.633 9.664 -4.699 1 96.69 18 VAL B CA 1
ATOM 1397 C C . VAL B 1 18 ? 13.414 8.422 -3.844 1 96.69 18 VAL B C 1
ATOM 1399 O O . VAL B 1 18 ? 13.984 8.289 -2.76 1 96.69 18 VAL B O 1
ATOM 1402 N N . LEU B 1 19 ? 12.578 7.512 -4.293 1 96.25 19 LEU B N 1
ATOM 1403 C CA . LEU B 1 19 ? 12.391 6.27 -3.555 1 96.25 19 LEU B CA 1
ATOM 1404 C C . LEU B 1 19 ? 13.719 5.547 -3.354 1 96.25 19 LEU B C 1
ATOM 1406 O O . LEU B 1 19 ? 14.008 5.055 -2.26 1 96.25 19 LEU B O 1
ATOM 1410 N N . GLN B 1 20 ? 14.477 5.504 -4.336 1 95.75 20 GLN B N 1
ATOM 1411 C CA . GLN B 1 20 ? 15.781 4.852 -4.262 1 95.75 20 GLN B CA 1
ATOM 1412 C C . GLN B 1 20 ? 16.672 5.512 -3.213 1 95.75 20 GLN B C 1
ATOM 1414 O O . GLN B 1 20 ? 17.344 4.824 -2.447 1 95.75 20 GLN B O 1
ATOM 1419 N N . LYS B 1 21 ? 16.672 6.805 -3.242 1 96.62 21 LYS B N 1
ATOM 1420 C CA . LYS B 1 21 ? 17.484 7.547 -2.285 1 96.62 21 LYS B CA 1
ATOM 1421 C C . LYS B 1 21 ? 17.031 7.27 -0.852 1 96.62 21 LYS B C 1
ATOM 1423 O O . LYS B 1 21 ? 17.875 7.008 0.021 1 96.62 21 LYS B O 1
ATOM 1428 N N . VAL B 1 22 ? 15.766 7.262 -0.666 1 97 22 VAL B N 1
ATOM 1429 C CA . VAL B 1 22 ? 15.227 7.047 0.675 1 97 22 VAL B CA 1
ATOM 1430 C C . VAL B 1 22 ? 15.5 5.609 1.114 1 97 22 VAL B C 1
ATOM 1432 O O . VAL B 1 22 ? 16 5.375 2.217 1 97 22 VAL B O 1
ATOM 1435 N N . ALA B 1 23 ? 15.188 4.68 0.253 1 95.62 23 ALA B N 1
ATOM 1436 C CA . ALA B 1 23 ? 15.445 3.279 0.57 1 95.62 23 ALA B CA 1
ATOM 1437 C C . ALA B 1 23 ? 16.938 3.039 0.82 1 95.62 23 ALA B C 1
ATOM 1439 O O . ALA B 1 23 ? 17.297 2.262 1.702 1 95.62 23 ALA B O 1
ATOM 1440 N N . GLY B 1 24 ? 17.703 3.691 0.055 1 95.69 24 GLY B N 1
ATOM 1441 C CA . GLY B 1 24 ? 19.156 3.564 0.186 1 95.69 24 GLY B CA 1
ATOM 1442 C C . GLY B 1 24 ? 19.672 4.051 1.524 1 95.69 24 GLY B C 1
ATOM 1443 O O . GLY B 1 24 ? 20.594 3.463 2.086 1 95.69 24 GLY B O 1
ATOM 1444 N N . LEU B 1 25 ? 19.109 5.09 1.946 1 95.19 25 LEU B N 1
ATOM 1445 C CA . LEU B 1 25 ? 19.484 5.633 3.246 1 95.19 25 LEU B CA 1
ATOM 1446 C C . LEU B 1 25 ? 19.312 4.586 4.344 1 95.19 25 LEU B C 1
ATOM 1448 O O . LEU B 1 25 ? 20.219 4.371 5.152 1 95.19 25 LEU B O 1
ATOM 1452 N N . PHE B 1 26 ? 18.234 3.893 4.348 1 93.81 26 PHE B N 1
ATOM 1453 C CA . PHE B 1 26 ? 17.938 2.889 5.363 1 93.81 26 PHE B CA 1
ATOM 1454 C C . PHE B 1 26 ? 18.891 1.696 5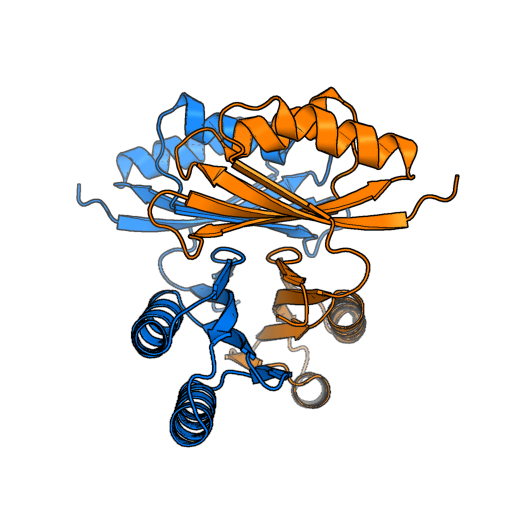.238 1 93.81 26 PHE B C 1
ATOM 1456 O O . PHE B 1 26 ? 19.344 1.146 6.242 1 93.81 26 PHE B O 1
ATOM 1463 N N . THR B 1 27 ? 19.188 1.342 4.031 1 92.25 27 THR B N 1
ATOM 1464 C CA . THR B 1 27 ? 20.094 0.22 3.795 1 92.25 27 THR B CA 1
ATOM 1465 C C . THR B 1 27 ? 21.5 0.559 4.258 1 92.25 27 THR B C 1
ATOM 1467 O O . THR B 1 27 ? 22.141 -0.223 4.973 1 92.25 27 THR B O 1
ATOM 1470 N N . ARG B 1 28 ? 22.016 1.703 3.979 1 92.12 28 ARG B N 1
ATOM 1471 C CA . ARG B 1 28 ? 23.391 2.125 4.266 1 92.12 28 ARG B CA 1
ATOM 1472 C C . ARG B 1 28 ? 23.609 2.264 5.766 1 92.12 28 ARG B C 1
ATOM 1474 O O . ARG B 1 28 ? 24.703 1.961 6.266 1 92.12 28 ARG B O 1
ATOM 1481 N N . ARG B 1 29 ? 22.578 2.596 6.438 1 89.81 29 ARG B N 1
ATOM 1482 C CA . ARG B 1 29 ? 22.75 2.869 7.859 1 89.81 29 ARG B CA 1
ATOM 1483 C C . ARG B 1 29 ? 22.281 1.688 8.703 1 89.81 29 ARG B C 1
ATOM 1485 O O . ARG B 1 29 ? 22.234 1.771 9.93 1 89.81 29 ARG B O 1
ATOM 1492 N N . ASP B 1 30 ? 21.828 0.675 8.039 1 89.94 30 ASP B N 1
ATOM 1493 C CA . ASP B 1 30 ? 21.391 -0.564 8.672 1 89.94 30 ASP B CA 1
ATOM 1494 C C . ASP B 1 30 ? 20.188 -0.323 9.586 1 89.94 30 ASP B C 1
ATOM 1496 O O . ASP B 1 30 ? 20.141 -0.846 10.703 1 89.94 30 ASP B O 1
ATOM 1500 N N . PHE B 1 31 ? 19.359 0.675 9.07 1 89.19 31 PHE B N 1
ATOM 1501 C CA . PHE B 1 31 ? 18.094 0.858 9.758 1 89.19 31 PHE B CA 1
ATOM 1502 C C . PHE B 1 31 ? 17.094 -0.205 9.328 1 89.19 31 PHE B C 1
ATOM 1504 O O . PHE B 1 31 ? 17.016 -0.552 8.148 1 89.19 31 PHE B O 1
ATOM 1511 N N . ASN B 1 32 ? 16.344 -0.724 10.203 1 84.5 32 ASN B N 1
ATOM 1512 C CA . ASN B 1 32 ? 15.367 -1.771 9.891 1 84.5 32 ASN B CA 1
ATOM 1513 C C . ASN B 1 32 ? 14.023 -1.186 9.484 1 84.5 32 ASN B C 1
ATOM 1515 O O . ASN B 1 32 ? 13.258 -0.72 10.336 1 84.5 32 ASN B O 1
ATOM 1519 N N . ILE B 1 33 ? 13.742 -1.218 8.227 1 90.62 33 ILE B N 1
ATOM 1520 C CA . ILE B 1 33 ? 12.43 -0.821 7.723 1 90.62 33 ILE B CA 1
ATOM 1521 C C . ILE B 1 33 ? 11.461 -1.996 7.82 1 90.62 33 ILE B C 1
ATOM 1523 O O . ILE B 1 33 ? 11.773 -3.107 7.387 1 90.62 33 ILE B O 1
ATOM 1527 N N . ASP B 1 34 ? 10.422 -1.797 8.43 1 90.88 34 ASP B N 1
ATOM 1528 C CA . ASP B 1 34 ? 9.383 -2.82 8.484 1 90.88 34 ASP B CA 1
ATOM 1529 C C . ASP B 1 34 ? 8.477 -2.742 7.258 1 90.88 34 ASP B C 1
ATOM 1531 O O . ASP B 1 34 ? 8.062 -3.77 6.719 1 90.88 34 ASP B O 1
ATOM 1535 N N . SER B 1 35 ? 8.164 -1.532 6.84 1 94.81 35 SER B N 1
ATOM 1536 C CA . SER B 1 35 ? 7.34 -1.321 5.652 1 94.81 35 SER B CA 1
ATOM 1537 C C . SER B 1 35 ? 7.496 0.098 5.117 1 94.81 35 SER B C 1
ATOM 1539 O O . SER B 1 35 ? 7.918 1 5.844 1 94.81 35 SER B O 1
ATOM 1541 N N . ILE B 1 36 ? 7.23 0.207 3.891 1 96.75 36 ILE B N 1
ATOM 1542 C CA . ILE B 1 36 ? 7.223 1.52 3.254 1 96.75 36 ILE B CA 1
ATOM 1543 C C . ILE B 1 36 ? 6.129 1.572 2.191 1 96.75 36 ILE B C 1
ATOM 1545 O O . ILE B 1 36 ? 5.922 0.606 1.453 1 96.75 36 ILE B O 1
ATOM 1549 N N . THR B 1 37 ? 5.379 2.574 2.193 1 98.12 37 THR B N 1
ATOM 1550 C CA . THR B 1 37 ? 4.445 2.889 1.121 1 98.12 37 THR B CA 1
ATOM 1551 C C . THR B 1 37 ? 4.719 4.277 0.551 1 98.12 37 THR B C 1
ATOM 1553 O O . THR B 1 37 ? 5.223 5.152 1.255 1 98.12 37 THR B O 1
ATOM 1556 N N . VAL B 1 38 ? 4.402 4.43 -0.713 1 97.94 38 VAL B N 1
ATOM 1557 C CA . VAL B 1 38 ? 4.594 5.723 -1.359 1 97.94 38 VAL B CA 1
ATOM 1558 C C . VAL B 1 38 ? 3.49 5.957 -2.387 1 97.94 38 VAL B C 1
ATOM 1560 O O . VAL B 1 38 ? 3.104 5.039 -3.115 1 97.94 38 VAL B O 1
ATOM 1563 N N . GLY B 1 39 ? 2.988 7.16 -2.379 1 97.44 39 GLY B N 1
ATOM 1564 C CA . GLY B 1 39 ? 1.984 7.578 -3.344 1 97.44 39 GLY B CA 1
ATOM 1565 C C . GLY B 1 39 ? 1.831 9.086 -3.428 1 97.44 39 GLY B C 1
ATOM 1566 O O . GLY B 1 39 ? 2.385 9.82 -2.605 1 97.44 39 GLY B O 1
ATOM 1567 N N . GLU B 1 40 ? 1.064 9.5 -4.398 1 97.38 40 GLU B N 1
ATOM 1568 C CA . GLU B 1 40 ? 0.823 10.93 -4.566 1 97.38 40 GLU B CA 1
ATOM 1569 C C . GLU B 1 40 ? 0.218 11.539 -3.305 1 97.38 40 GLU B C 1
ATOM 1571 O O . GLU B 1 40 ? -0.613 10.914 -2.645 1 97.38 40 GLU B O 1
ATOM 1576 N N . SER B 1 41 ? 0.648 12.781 -2.98 1 98.12 41 SER B N 1
ATOM 1577 C CA . SER B 1 41 ? 0.122 13.492 -1.821 1 98.12 41 SER B CA 1
ATOM 1578 C C . SER B 1 41 ? -0.928 14.516 -2.234 1 98.12 41 SER B C 1
ATOM 1580 O O . SER B 1 41 ? -1.393 14.516 -3.375 1 98.12 41 SER B O 1
ATOM 1582 N N . GLU B 1 42 ? -1.34 15.273 -1.284 1 97.81 42 GLU B N 1
ATOM 1583 C CA . GLU B 1 42 ? -2.324 16.328 -1.518 1 97.81 42 GLU B CA 1
ATOM 1584 C C . GLU B 1 42 ? -1.699 17.516 -2.244 1 97.81 42 GLU B C 1
ATOM 1586 O O . GLU B 1 42 ? -2.412 18.391 -2.744 1 97.81 42 GLU B O 1
ATOM 1591 N N . VAL B 1 43 ? -0.382 17.562 -2.305 1 97.25 43 VAL B N 1
ATOM 1592 C CA . VAL B 1 43 ? 0.321 18.656 -2.967 1 97.25 43 VAL B CA 1
ATOM 1593 C C . VAL B 1 43 ? 0.88 18.188 -4.305 1 97.25 43 VAL B C 1
ATOM 1595 O O . VAL B 1 43 ? 1.612 17.188 -4.359 1 97.25 43 VAL B O 1
ATOM 1598 N N . ASN B 1 44 ? 0.538 18.906 -5.371 1 96.38 44 ASN B N 1
ATOM 1599 C CA . ASN B 1 44 ? 1.021 18.547 -6.703 1 96.38 44 ASN B CA 1
ATOM 1600 C C . ASN B 1 44 ? 2.545 18.5 -6.754 1 96.38 44 ASN B C 1
ATOM 1602 O O . ASN B 1 44 ? 3.215 19.391 -6.234 1 96.38 44 ASN B O 1
ATOM 1606 N N . GLY B 1 45 ? 3.047 17.406 -7.301 1 97.38 45 GLY B N 1
ATOM 1607 C CA . GLY B 1 45 ? 4.488 17.281 -7.461 1 97.38 45 GLY B CA 1
ATOM 1608 C C . GLY B 1 45 ? 5.168 16.641 -6.266 1 97.38 45 GLY B C 1
ATOM 1609 O O . GLY B 1 45 ? 6.375 16.375 -6.297 1 97.38 45 GLY B O 1
ATOM 1610 N N . LEU B 1 46 ? 4.375 16.391 -5.258 1 98.5 46 LEU B N 1
ATOM 1611 C CA . LEU B 1 46 ? 4.934 15.75 -4.07 1 98.5 46 LEU B CA 1
ATOM 1612 C C . LEU B 1 46 ? 4.281 14.398 -3.832 1 98.5 46 LEU B C 1
ATOM 1614 O O . LEU B 1 46 ? 3.154 14.156 -4.27 1 98.5 46 LEU B O 1
ATOM 1618 N N . ALA B 1 47 ? 5.02 13.531 -3.23 1 98.38 47 ALA B N 1
ATOM 1619 C CA . ALA B 1 47 ? 4.547 12.219 -2.791 1 98.38 47 ALA B CA 1
ATOM 1620 C C . ALA B 1 47 ? 4.664 12.078 -1.276 1 98.38 47 ALA B C 1
ATOM 1622 O O . ALA B 1 47 ? 5.426 12.805 -0.633 1 98.38 47 ALA B O 1
ATOM 1623 N N . ARG B 1 48 ? 3.867 11.273 -0.75 1 98.69 48 ARG B N 1
ATOM 1624 C CA . ARG B 1 48 ? 3.969 10.938 0.667 1 98.69 48 ARG B CA 1
ATOM 1625 C C . ARG B 1 48 ? 4.457 9.5 0.857 1 98.69 48 ARG B C 1
ATOM 1627 O O . ARG B 1 48 ? 3.928 8.578 0.24 1 98.69 48 ARG B O 1
ATOM 1634 N N . MET B 1 49 ? 5.461 9.344 1.671 1 98.62 49 MET B N 1
ATOM 1635 C CA . MET B 1 49 ? 5.949 8.039 2.094 1 98.62 49 MET B CA 1
ATOM 1636 C C . MET B 1 49 ? 5.617 7.781 3.561 1 98.62 49 MET B C 1
ATOM 1638 O O . MET B 1 49 ? 5.852 8.641 4.414 1 98.62 49 MET B O 1
ATOM 1642 N N . VAL B 1 50 ? 5.051 6.656 3.803 1 98.62 50 VAL B N 1
ATOM 1643 C CA . VAL B 1 50 ? 4.883 6.195 5.176 1 98.62 50 VAL B CA 1
ATOM 1644 C C . VAL B 1 50 ? 5.867 5.059 5.465 1 98.62 50 VAL B C 1
ATOM 1646 O O . VAL B 1 50 ? 5.82 4.012 4.816 1 98.62 50 VAL B O 1
ATOM 1649 N N . ILE B 1 51 ? 6.699 5.352 6.426 1 97.75 51 ILE B N 1
ATOM 1650 C CA . ILE B 1 51 ? 7.785 4.43 6.738 1 97.75 51 ILE B CA 1
ATOM 1651 C C . ILE B 1 51 ? 7.633 3.92 8.172 1 97.75 51 ILE B C 1
ATOM 1653 O O . ILE B 1 51 ? 7.547 4.711 9.109 1 97.75 51 ILE B O 1
ATOM 1657 N N .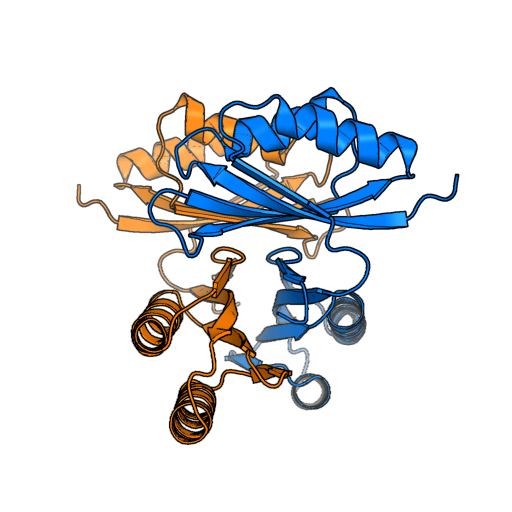 THR B 1 52 ? 7.582 2.639 8.312 1 96.5 52 THR B N 1
ATOM 1658 C CA . THR B 1 52 ? 7.543 2.045 9.641 1 96.5 52 THR B CA 1
ATOM 1659 C C . THR B 1 52 ? 8.891 1.43 10 1 96.5 52 THR B C 1
ATOM 1661 O O . THR B 1 52 ? 9.461 0.663 9.219 1 96.5 52 THR B O 1
ATOM 1664 N N . VAL B 1 53 ? 9.352 1.783 11.18 1 94.44 53 VAL B N 1
ATOM 1665 C CA . VAL B 1 53 ? 10.664 1.307 11.602 1 94.44 53 VAL B CA 1
ATOM 1666 C C . VAL B 1 53 ? 10.602 0.835 13.055 1 94.44 53 VAL B C 1
ATOM 1668 O O . VAL B 1 53 ? 9.789 1.332 13.844 1 94.44 53 VAL B O 1
ATOM 1671 N N . LYS B 1 54 ? 11.383 -0.168 13.297 1 91.81 54 LYS B N 1
ATOM 1672 C CA . LYS B 1 54 ? 11.633 -0.578 14.672 1 91.81 54 LYS B CA 1
ATOM 1673 C C . LYS B 1 54 ? 12.938 0.023 15.195 1 91.81 54 LYS B C 1
ATOM 1675 O O . LYS B 1 54 ? 14.023 -0.301 14.695 1 91.81 54 LYS B O 1
ATOM 1680 N N . ALA B 1 55 ? 12.766 0.913 16.172 1 93.12 55 ALA B N 1
ATOM 1681 C CA . ALA B 1 55 ? 13.961 1.632 16.625 1 93.12 55 ALA B CA 1
ATOM 1682 C C . ALA B 1 55 ? 13.773 2.158 18.047 1 93.12 55 ALA B C 1
ATOM 1684 O O . ALA B 1 55 ? 12.648 2.328 18.516 1 93.12 55 ALA B O 1
ATOM 1685 N N . ASP B 1 56 ? 14.844 2.242 18.688 1 93.31 56 ASP B N 1
ATOM 1686 C CA . ASP B 1 56 ? 14.805 3.035 19.922 1 93.31 56 ASP B CA 1
ATOM 1687 C C . ASP B 1 56 ? 14.875 4.527 19.609 1 93.31 56 ASP B C 1
ATOM 1689 O O . ASP B 1 56 ? 14.945 4.926 18.438 1 93.31 56 ASP B O 1
ATOM 1693 N N . GLU B 1 57 ? 14.781 5.316 20.641 1 92.62 57 GLU B N 1
ATOM 1694 C CA . GLU B 1 57 ? 14.703 6.762 20.453 1 92.62 57 GLU B CA 1
ATOM 1695 C C . GLU B 1 57 ? 15.953 7.305 19.766 1 92.62 57 GLU B C 1
ATOM 1697 O O . GLU B 1 57 ? 15.883 8.234 18.953 1 92.62 57 GLU B O 1
ATOM 1702 N N . LYS B 1 58 ? 17.016 6.82 20.094 1 93.56 58 LYS B N 1
ATOM 1703 C CA . LYS B 1 58 ? 18.266 7.273 19.516 1 93.56 58 LYS B CA 1
ATOM 1704 C C . LYS B 1 58 ? 18.328 6.977 18.031 1 93.56 58 LYS B C 1
ATOM 1706 O O . LYS B 1 58 ? 18.656 7.855 17.219 1 93.56 58 LYS B O 1
ATOM 1711 N N . ILE B 1 59 ? 18 5.758 17.688 1 92.94 59 ILE B N 1
ATOM 1712 C CA . ILE B 1 59 ? 18.016 5.348 16.297 1 92.94 59 ILE B CA 1
ATOM 1713 C C . ILE B 1 59 ? 16.984 6.148 15.508 1 92.94 59 ILE B C 1
ATOM 1715 O O . ILE B 1 59 ? 17.234 6.566 14.383 1 92.94 59 ILE B O 1
ATOM 1719 N N . LEU B 1 60 ? 15.836 6.34 16.078 1 94.31 60 LEU B N 1
ATOM 1720 C CA . LEU B 1 60 ? 14.789 7.125 15.422 1 94.31 60 LEU B CA 1
ATOM 1721 C C . LEU B 1 60 ? 15.289 8.531 15.109 1 94.31 60 LEU B C 1
ATOM 1723 O O . LEU B 1 60 ? 15.023 9.062 14.031 1 94.31 60 LEU B O 1
ATOM 1727 N N . GLU B 1 61 ? 15.891 9.078 16.062 1 95.38 61 GLU B N 1
ATOM 1728 C CA . GLU B 1 61 ? 16.453 10.406 15.867 1 95.38 61 GLU B CA 1
ATOM 1729 C C . GLU B 1 61 ? 17.438 10.422 14.695 1 95.38 61 GLU B C 1
ATOM 1731 O O . GLU B 1 61 ? 17.453 11.367 13.906 1 95.38 61 GLU B O 1
ATOM 1736 N N . GLN B 1 62 ? 18.266 9.43 14.625 1 95.81 62 GLN B N 1
ATOM 1737 C CA . GLN B 1 62 ? 19.219 9.312 13.531 1 95.81 62 GLN B CA 1
ATOM 1738 C C . GLN B 1 62 ? 18.516 9.164 12.188 1 95.81 62 GLN B C 1
ATOM 1740 O O . GLN B 1 62 ? 18.922 9.766 11.195 1 95.81 62 GLN B O 1
ATOM 1745 N N . VAL B 1 63 ? 17.469 8.352 12.164 1 94.94 63 VAL B N 1
ATOM 1746 C CA . VAL B 1 63 ? 16.688 8.148 10.953 1 94.94 63 VAL B CA 1
ATOM 1747 C C . VAL B 1 63 ? 16.141 9.484 10.461 1 94.94 63 VAL B C 1
ATOM 1749 O O . VAL B 1 63 ? 16.281 9.82 9.281 1 94.94 63 VAL B O 1
ATOM 1752 N N . THR B 1 64 ? 15.562 10.211 11.375 1 96.56 64 THR B N 1
ATOM 1753 C CA . THR B 1 64 ? 14.945 11.484 11.039 1 96.56 64 THR B CA 1
ATOM 1754 C C . THR B 1 64 ? 16 12.484 10.555 1 96.56 64 THR B C 1
ATOM 1756 O O . THR B 1 64 ? 15.781 13.195 9.57 1 96.56 64 THR B O 1
ATOM 1759 N N . LYS B 1 65 ? 17.062 12.5 11.219 1 96.88 65 LYS B N 1
ATOM 1760 C CA . LYS B 1 65 ? 18.141 13.406 10.859 1 96.88 65 LYS B CA 1
ATOM 1761 C C . LYS B 1 65 ? 18.672 13.102 9.453 1 96.88 65 LYS B C 1
ATOM 1763 O O . LYS B 1 65 ? 18.906 14.016 8.664 1 96.88 65 LYS B O 1
ATOM 1768 N N . GLN B 1 66 ? 18.938 11.852 9.156 1 97 66 GLN B N 1
ATOM 1769 C CA . GLN B 1 66 ? 19.469 11.453 7.863 1 97 66 GLN B CA 1
ATOM 1770 C C . GLN B 1 66 ? 18.484 11.742 6.742 1 97 66 GLN B C 1
ATOM 1772 O O . GLN B 1 66 ? 18.875 12.148 5.648 1 97 66 GLN B O 1
ATOM 1777 N N . LEU B 1 67 ? 17.156 11.492 7.016 1 97.44 67 LEU B N 1
ATOM 1778 C CA . LEU B 1 67 ? 16.125 11.812 6.031 1 97.44 67 LEU B CA 1
ATOM 1779 C C . LEU B 1 67 ? 16.109 13.305 5.723 1 97.44 67 LEU B C 1
ATOM 1781 O O . LEU B 1 67 ? 15.953 13.703 4.566 1 97.44 67 LEU B O 1
ATOM 1785 N N . ASN B 1 68 ? 16.281 14.062 6.738 1 97 68 ASN B N 1
ATOM 1786 C CA . ASN B 1 68 ? 16.266 15.516 6.602 1 97 68 ASN B CA 1
ATOM 1787 C C . ASN B 1 68 ? 17.422 16.016 5.742 1 97 68 ASN B C 1
ATOM 1789 O O . ASN B 1 68 ? 17.359 17.125 5.207 1 97 68 ASN B O 1
ATOM 1793 N N . LYS B 1 69 ? 18.391 15.266 5.609 1 96.75 69 LYS B N 1
ATOM 1794 C CA . LYS B 1 69 ? 19.562 15.656 4.816 1 96.75 69 LYS B CA 1
ATOM 1795 C C . LYS B 1 69 ? 19.297 15.461 3.326 1 96.75 69 LYS B C 1
ATOM 1797 O O . LYS B 1 69 ? 20.031 15.992 2.49 1 96.75 69 LYS B O 1
ATOM 1802 N N . LEU B 1 70 ? 18.359 14.641 3 1 97.25 70 LEU B N 1
ATOM 1803 C CA . LEU B 1 70 ? 18.031 14.445 1.594 1 97.25 70 LEU B CA 1
ATOM 1804 C C . LEU B 1 70 ? 17.312 15.672 1.03 1 97.25 70 LEU B C 1
ATOM 1806 O O . LEU B 1 70 ? 16.281 16.094 1.558 1 97.25 70 LEU B O 1
ATOM 1810 N N . VAL B 1 71 ? 17.75 16.172 -0.033 1 97.69 71 VAL B N 1
ATOM 1811 C CA . VAL B 1 71 ? 17.25 17.422 -0.61 1 97.69 71 VAL B CA 1
ATOM 1812 C C . VAL B 1 71 ? 15.797 17.234 -1.052 1 97.69 71 VAL B C 1
ATOM 1814 O O . VAL B 1 71 ? 15.016 18.188 -1.042 1 97.69 71 VAL B O 1
ATOM 1817 N N . ASP B 1 72 ? 15.445 16.016 -1.398 1 98.06 72 ASP B N 1
ATOM 1818 C CA . ASP B 1 72 ? 14.125 15.727 -1.957 1 98.06 72 ASP B CA 1
ATOM 1819 C C . ASP B 1 72 ? 13.078 15.617 -0.855 1 98.06 72 ASP B C 1
ATOM 1821 O O . ASP B 1 72 ? 11.883 15.516 -1.139 1 98.06 72 ASP B O 1
ATOM 1825 N N . VAL B 1 73 ? 13.516 15.594 0.404 1 98.62 73 VAL B N 1
ATOM 1826 C CA . VAL B 1 73 ? 12.602 15.469 1.537 1 98.62 73 VAL B CA 1
ATOM 1827 C C . VAL B 1 73 ? 12.133 16.859 1.97 1 98.62 73 VAL B C 1
ATOM 1829 O O . VAL B 1 73 ? 12.945 17.75 2.232 1 98.62 73 VAL B O 1
ATOM 1832 N N . VAL B 1 74 ? 10.844 17 2.016 1 98.5 74 VAL B N 1
ATOM 1833 C CA . VAL B 1 74 ? 10.266 18.312 2.291 1 98.5 74 VAL B CA 1
ATOM 1834 C C . VAL B 1 74 ? 9.844 18.391 3.756 1 98.5 74 VAL B C 1
ATOM 1836 O O . VAL B 1 74 ? 10.047 19.406 4.41 1 98.5 74 VAL B O 1
ATOM 1839 N N . LYS B 1 75 ? 9.258 17.375 4.254 1 98.12 75 LYS B N 1
ATOM 1840 C CA . LYS B 1 75 ? 8.727 17.359 5.613 1 98.12 75 LYS B CA 1
ATOM 1841 C C . LYS B 1 75 ? 8.734 15.945 6.188 1 98.12 75 LYS B C 1
ATOM 1843 O O . LYS B 1 75 ? 8.484 14.969 5.469 1 98.12 75 LYS B O 1
ATOM 1848 N N . ILE B 1 76 ? 9.047 15.867 7.469 1 98.19 76 ILE B N 1
ATOM 1849 C CA . ILE B 1 76 ? 9.047 14.594 8.188 1 98.19 76 ILE B CA 1
ATOM 1850 C C . ILE B 1 76 ? 8.227 14.727 9.469 1 98.19 76 ILE B C 1
ATOM 1852 O O . ILE B 1 76 ? 8.414 15.68 10.234 1 98.19 76 ILE B O 1
ATOM 1856 N N . LYS B 1 77 ? 7.398 13.75 9.656 1 97.44 77 LYS B N 1
ATOM 1857 C CA . LYS B 1 77 ? 6.605 13.75 10.883 1 97.44 77 LYS B CA 1
ATOM 1858 C C . LYS B 1 77 ? 6.523 12.352 11.484 1 97.44 77 LYS B C 1
ATOM 1860 O O . LYS B 1 77 ? 6.168 11.398 10.797 1 97.44 77 LYS B O 1
ATOM 1865 N N . ASP B 1 78 ? 6.898 12.297 12.758 1 96.81 78 ASP B N 1
ATOM 1866 C CA . ASP B 1 78 ? 6.656 11.07 13.516 1 96.81 78 ASP B CA 1
ATOM 1867 C C . ASP B 1 78 ? 5.215 11.008 14.016 1 96.81 78 ASP B C 1
ATOM 1869 O O . ASP B 1 78 ? 4.828 11.766 14.906 1 96.81 78 ASP B O 1
ATOM 1873 N N . ILE B 1 79 ? 4.465 10.031 13.453 1 97.56 79 ILE B N 1
ATOM 1874 C CA . ILE B 1 79 ? 3.057 9.984 13.828 1 97.56 79 ILE B CA 1
ATOM 1875 C C . ILE B 1 79 ? 2.764 8.703 14.594 1 97.56 79 ILE B C 1
ATOM 1877 O O . ILE B 1 79 ? 1.642 8.195 14.562 1 97.56 79 ILE B O 1
ATOM 1881 N N . SER B 1 80 ? 3.633 8.188 15.344 1 95.5 80 SER B N 1
ATOM 1882 C CA . SER B 1 80 ? 3.549 6.91 16.031 1 95.5 80 SER B CA 1
ATOM 1883 C C . SER B 1 80 ? 2.449 6.93 17.094 1 95.5 80 SER B C 1
ATOM 1885 O O . SER B 1 80 ? 1.752 5.93 17.297 1 95.5 80 SER B O 1
ATOM 1887 N N . LYS B 1 81 ? 2.242 8.008 17.781 1 92.88 81 LYS B N 1
ATOM 1888 C CA . LYS B 1 81 ? 1.43 8.047 18.984 1 92.88 81 LYS B CA 1
ATOM 1889 C C . LYS B 1 81 ? -0.058 8 18.656 1 92.88 81 LYS B C 1
ATOM 1891 O O . LYS B 1 81 ? -0.83 7.316 19.328 1 92.88 81 LYS B O 1
ATOM 1896 N N . ASN B 1 82 ? -0.508 8.727 17.656 1 95.44 82 ASN B N 1
ATOM 1897 C CA . ASN B 1 82 ? -1.929 8.844 17.344 1 95.44 82 ASN B CA 1
ATOM 1898 C C . ASN B 1 82 ? -2.168 8.898 15.836 1 95.44 82 ASN B C 1
ATOM 1900 O O . ASN B 1 82 ? -2.322 9.977 15.273 1 95.44 82 ASN B O 1
ATOM 1904 N N . ALA B 1 83 ? -2.293 7.676 15.25 1 97.88 83 ALA B N 1
ATOM 1905 C CA . ALA B 1 83 ? -2.477 7.617 13.805 1 97.88 83 ALA B CA 1
ATOM 1906 C C . ALA B 1 83 ? -3.439 6.496 13.422 1 97.88 83 ALA B C 1
ATOM 1908 O O . ALA B 1 83 ? -3.545 5.488 14.125 1 97.88 83 ALA B O 1
ATOM 1909 N N . VAL B 1 84 ? -4.176 6.766 12.438 1 97.94 84 VAL B N 1
ATOM 1910 C CA . VAL B 1 84 ? -4.844 5.668 11.742 1 97.94 84 VAL B CA 1
ATOM 1911 C C . VAL B 1 84 ? -3.818 4.859 10.945 1 97.94 84 VAL B C 1
ATOM 1913 O O . VAL B 1 84 ? -3.062 5.422 10.148 1 97.94 84 VAL B O 1
ATOM 1916 N N . LYS B 1 85 ? -3.678 3.576 11.211 1 98.12 85 LYS B N 1
ATOM 1917 C CA . LYS B 1 85 ? -2.756 2.676 10.523 1 98.12 85 LYS B CA 1
ATOM 1918 C C . LYS B 1 85 ? -3.51 1.597 9.758 1 98.12 85 LYS B C 1
ATOM 1920 O O . LYS B 1 85 ? -4.277 0.83 10.344 1 98.12 85 LYS B O 1
ATOM 1925 N N . ARG B 1 86 ? -3.318 1.562 8.383 1 98.56 86 ARG B N 1
ATOM 1926 C CA . ARG B 1 86 ? -4.082 0.644 7.543 1 98.56 86 ARG B CA 1
ATOM 1927 C C . ARG B 1 86 ? -3.191 -0.014 6.496 1 98.56 86 ARG B C 1
ATOM 1929 O O . ARG B 1 86 ? -2.289 0.625 5.949 1 98.56 86 ARG B O 1
ATOM 1936 N N . GLU B 1 87 ? -3.424 -1.206 6.301 1 98.5 87 GLU B N 1
ATOM 1937 C CA . GLU B 1 87 ? -2.781 -1.984 5.246 1 98.5 87 G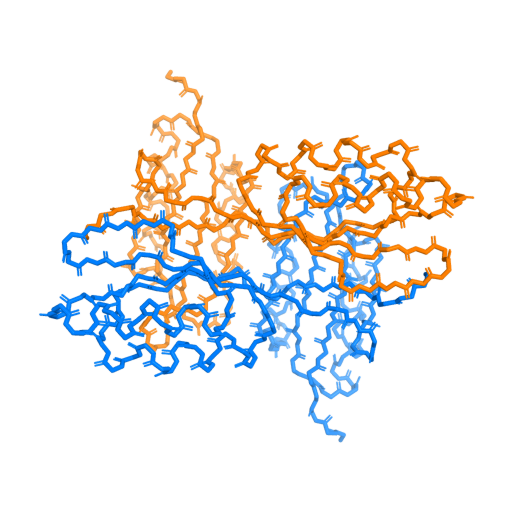LU B CA 1
ATOM 1938 C C . GLU B 1 87 ? -3.814 -2.701 4.383 1 98.5 87 GLU B C 1
ATOM 1940 O O . GLU B 1 87 ? -4.914 -3.008 4.844 1 98.5 87 GLU B O 1
ATOM 1945 N N . LEU B 1 88 ? -3.52 -2.842 3.104 1 98.81 88 LEU B N 1
ATOM 1946 C CA . LEU B 1 88 ? -4.324 -3.635 2.18 1 98.81 88 LEU B CA 1
ATOM 1947 C C . LEU B 1 88 ? -3.6 -4.922 1.797 1 98.81 88 LEU B C 1
ATOM 1949 O O . LEU B 1 88 ? -2.393 -4.91 1.545 1 98.81 88 LEU B O 1
ATOM 1953 N N . CYS B 1 89 ? -4.363 -6.02 1.746 1 98.88 89 CYS B N 1
ATOM 1954 C CA . CYS B 1 89 ? -3.805 -7.32 1.397 1 98.88 89 CYS B CA 1
ATOM 1955 C C . CYS B 1 89 ? -4.754 -8.094 0.492 1 98.88 89 CYS B C 1
ATOM 1957 O O . CYS B 1 89 ? -5.961 -8.109 0.722 1 98.88 89 CYS B O 1
ATOM 1959 N N . LEU B 1 90 ? -4.219 -8.625 -0.572 1 98.88 90 LEU B N 1
ATOM 1960 C CA . LEU B 1 90 ? -4.906 -9.609 -1.404 1 98.88 90 LEU B CA 1
ATOM 1961 C C . LEU B 1 90 ? -4.402 -11.016 -1.112 1 98.88 90 LEU B C 1
ATOM 1963 O O . LEU B 1 90 ? -3.193 -11.25 -1.051 1 98.88 90 LEU B O 1
ATOM 1967 N N . ILE B 1 91 ? -5.348 -11.938 -0.956 1 98.88 91 ILE B N 1
ATOM 1968 C CA . ILE B 1 91 ? -4.992 -13.312 -0.626 1 98.88 91 ILE B CA 1
ATOM 1969 C C . ILE B 1 91 ? -5.715 -14.273 -1.568 1 98.88 91 ILE B C 1
ATOM 1971 O O . ILE B 1 91 ? -6.941 -14.258 -1.658 1 98.88 91 ILE B O 1
ATOM 1975 N N . LYS B 1 92 ? -4.949 -15.062 -2.264 1 98.62 92 LYS B N 1
ATOM 1976 C CA . LYS B 1 92 ? -5.527 -16.156 -3.039 1 98.62 92 LYS B CA 1
ATOM 1977 C C . LYS B 1 92 ? -5.492 -17.469 -2.254 1 98.62 92 LYS B C 1
ATOM 1979 O O . LYS B 1 92 ? -4.418 -17.938 -1.875 1 98.62 92 LYS B O 1
ATOM 1984 N N . VAL B 1 93 ? -6.613 -18.031 -2.07 1 98.25 93 VAL B N 1
ATOM 1985 C CA . VAL B 1 93 ? -6.695 -19.219 -1.24 1 98.25 93 VAL B CA 1
ATOM 1986 C C . VAL B 1 93 ? -7.363 -20.344 -2.025 1 98.25 93 VAL B C 1
ATOM 1988 O O . VAL B 1 93 ? -8.281 -20.109 -2.814 1 98.25 93 VAL B O 1
ATOM 1991 N N . ASN B 1 94 ? -6.883 -21.531 -1.79 1 97 94 ASN B N 1
ATOM 1992 C CA . ASN B 1 94 ? -7.445 -22.719 -2.408 1 97 94 ASN B CA 1
ATOM 1993 C C . ASN B 1 94 ? -8.805 -23.078 -1.806 1 97 94 ASN B C 1
ATOM 1995 O O . ASN B 1 94 ? -9.055 -22.812 -0.629 1 97 94 ASN B O 1
ATOM 1999 N N . ILE B 1 95 ? -9.609 -23.672 -2.66 1 95.25 95 ILE B N 1
ATOM 2000 C CA . ILE B 1 95 ? -10.875 -24.234 -2.217 1 95.25 95 ILE B CA 1
ATOM 2001 C C . ILE B 1 95 ? -10.812 -25.766 -2.295 1 95.25 95 ILE B C 1
ATOM 2003 O O . ILE B 1 95 ? -11.156 -26.359 -3.32 1 95.25 95 ILE B O 1
ATOM 2007 N N . PRO B 1 96 ? -10.547 -26.438 -1.222 1 93.56 96 PRO B N 1
ATOM 2008 C CA . PRO B 1 96 ? -10.414 -27.891 -1.259 1 93.56 96 PRO B CA 1
ATOM 2009 C C . PRO B 1 96 ? -11.734 -28.609 -1.519 1 93.56 96 PRO B C 1
ATOM 2011 O O . PRO B 1 96 ? -11.758 -29.688 -2.113 1 93.56 96 PRO B O 1
ATOM 2014 N N . ASN B 1 97 ? -12.844 -28.094 -0.966 1 94.88 97 ASN B N 1
ATOM 2015 C CA . ASN B 1 97 ? -14.195 -28.641 -1.103 1 94.88 97 ASN B CA 1
ATOM 2016 C C . ASN B 1 97 ? -15.258 -27.578 -0.79 1 94.88 97 ASN B C 1
ATOM 2018 O O . ASN B 1 97 ? -14.93 -26.453 -0.426 1 94.88 97 ASN B O 1
ATOM 2022 N N . GLU B 1 98 ? -16.422 -27.969 -0.889 1 94.38 98 GLU B N 1
ATOM 2023 C CA . GLU B 1 98 ? -17.547 -27.047 -0.719 1 94.38 98 GLU B CA 1
ATOM 2024 C C . GLU B 1 98 ? -17.641 -26.562 0.722 1 94.38 98 GLU B C 1
ATOM 2026 O O . GLU B 1 98 ? -17.969 -25.391 0.964 1 94.38 98 GLU B O 1
ATOM 2031 N N . LYS B 1 99 ? -17.375 -27.391 1.547 1 96.25 99 LYS B N 1
ATOM 2032 C CA . LYS B 1 99 ? -17.422 -27 2.955 1 96.25 99 LYS B CA 1
ATOM 2033 C C . LYS B 1 99 ? -16.391 -25.922 3.27 1 96.25 99 LYS B C 1
ATOM 2035 O O . LYS B 1 99 ? -16.703 -24.938 3.941 1 96.25 99 LYS B O 1
ATOM 2040 N N . SER B 1 100 ? -15.227 -26.141 2.801 1 96.62 100 SER B N 1
ATOM 2041 C CA . SER B 1 100 ? -14.156 -25.156 2.988 1 96.62 100 SER B CA 1
ATOM 2042 C C . SER B 1 100 ? -14.531 -23.812 2.375 1 96.62 100 SER B C 1
ATOM 2044 O O . SER B 1 100 ? -14.234 -22.766 2.945 1 96.62 100 SER B O 1
ATOM 2046 N N . ARG B 1 101 ? -15.117 -23.906 1.247 1 97.06 101 ARG B N 1
ATOM 2047 C CA . ARG B 1 101 ? -15.539 -22.672 0.579 1 97.06 101 ARG B CA 1
ATOM 2048 C C . ARG B 1 101 ? -16.484 -21.875 1.47 1 97.06 101 ARG B C 1
ATOM 2050 O O . ARG B 1 101 ? -16.297 -20.656 1.627 1 97.06 101 ARG B O 1
ATOM 2057 N N . ALA B 1 102 ? -17.391 -22.531 2.025 1 97.12 102 ALA B N 1
ATOM 2058 C CA . ALA B 1 102 ? -18.375 -21.875 2.898 1 97.12 102 ALA B CA 1
ATOM 2059 C C . ALA B 1 102 ? -17.688 -21.297 4.133 1 97.12 102 ALA B C 1
ATOM 2061 O O . ALA B 1 102 ? -18 -20.188 4.559 1 97.12 102 ALA B O 1
ATOM 2062 N N . GLU B 1 103 ? -16.781 -21.984 4.668 1 97.5 103 GLU B N 1
ATOM 2063 C CA . GLU B 1 103 ? -16.047 -21.547 5.852 1 97.5 103 GLU B CA 1
ATOM 2064 C C . GLU B 1 103 ? -15.211 -20.312 5.547 1 97.5 103 GLU B C 1
ATOM 2066 O O . GLU B 1 103 ? -15.211 -19.344 6.309 1 97.5 103 GLU B O 1
ATOM 2071 N N . ILE B 1 104 ? -14.516 -20.375 4.453 1 98.06 104 ILE B N 1
ATOM 2072 C CA . ILE B 1 104 ? -13.656 -19.266 4.051 1 98.06 104 ILE B CA 1
ATOM 2073 C C . ILE B 1 104 ? -14.5 -18.016 3.838 1 98.06 104 ILE B C 1
ATOM 2075 O O . ILE B 1 104 ? -14.125 -16.922 4.277 1 98.06 104 ILE B O 1
ATOM 2079 N N . MET B 1 105 ? -15.609 -18.141 3.207 1 97.69 105 MET B N 1
ATOM 2080 C CA . MET B 1 105 ? -16.484 -17.016 2.961 1 97.69 105 MET B CA 1
ATOM 2081 C C . MET B 1 105 ? -17.047 -16.453 4.27 1 97.69 105 MET B C 1
ATOM 2083 O O . MET B 1 105 ? -17.219 -15.242 4.41 1 97.69 105 MET B O 1
ATOM 2087 N N . GLN B 1 106 ? -17.281 -17.344 5.16 1 97.81 106 GLN B N 1
ATOM 2088 C CA . GLN B 1 106 ? -17.719 -16.906 6.477 1 97.81 106 GLN B CA 1
ATOM 2089 C C . GLN B 1 106 ? -16.641 -16.094 7.188 1 97.81 106 GLN B C 1
ATOM 2091 O O . GLN B 1 106 ? -16.922 -15.07 7.797 1 97.81 106 GLN B O 1
ATOM 2096 N N . TYR B 1 107 ? -15.414 -16.594 7.141 1 97.81 107 TYR B N 1
ATOM 2097 C CA . TYR B 1 107 ? -14.305 -15.867 7.734 1 97.81 107 TYR B CA 1
ATOM 2098 C C . TYR B 1 107 ? -14.156 -14.492 7.102 1 97.81 107 TYR B C 1
ATOM 2100 O O . TYR B 1 107 ? -13.922 -13.5 7.797 1 97.81 107 TYR B O 1
ATOM 2108 N N . ALA B 1 108 ? -14.266 -14.438 5.75 1 98.44 108 ALA B N 1
ATOM 2109 C CA . ALA B 1 108 ? -14.188 -13.164 5.047 1 98.44 108 ALA B CA 1
ATOM 2110 C C . ALA B 1 108 ? -15.234 -12.18 5.562 1 98.44 108 ALA B C 1
ATOM 2112 O O . ALA B 1 108 ? -14.93 -11.008 5.785 1 98.44 108 ALA B O 1
ATOM 2113 N N . ASN B 1 109 ? -16.375 -12.711 5.789 1 97.94 109 ASN B N 1
ATOM 2114 C CA . ASN B 1 109 ? -17.453 -11.875 6.305 1 97.94 109 ASN B CA 1
ATOM 2115 C C . ASN B 1 109 ? -17.156 -11.383 7.719 1 97.94 109 ASN B C 1
ATOM 2117 O O . ASN B 1 109 ? -17.328 -10.203 8.023 1 97.94 109 ASN B O 1
ATOM 2121 N N . ILE B 1 110 ? -16.688 -12.219 8.531 1 97.94 110 ILE B N 1
ATOM 2122 C CA . ILE B 1 110 ? -16.391 -11.906 9.93 1 97.94 110 ILE B CA 1
ATOM 2123 C C . ILE B 1 110 ? -15.32 -10.82 9.992 1 97.94 110 ILE B C 1
ATOM 2125 O O . ILE B 1 110 ? -15.406 -9.906 10.812 1 97.94 110 ILE B O 1
ATOM 2129 N N . PHE B 1 111 ? -14.43 -10.906 9.156 1 98.25 111 PHE B N 1
ATOM 2130 C CA . PHE B 1 111 ? -13.297 -9.984 9.148 1 98.25 111 PHE B CA 1
ATOM 2131 C C . PHE B 1 111 ? -13.602 -8.75 8.305 1 98.25 111 PHE B C 1
ATOM 2133 O O . PHE B 1 111 ? -12.773 -7.855 8.18 1 98.25 111 PHE B O 1
ATOM 2140 N N . ARG B 1 112 ? -14.727 -8.727 7.633 1 97.06 112 ARG B N 1
ATOM 2141 C CA . ARG B 1 112 ? -15.156 -7.641 6.758 1 97.06 112 ARG B CA 1
ATOM 2142 C C . ARG B 1 112 ? -14.25 -7.523 5.543 1 97.06 112 ARG B C 1
ATOM 2144 O O . ARG B 1 112 ? -13.875 -6.422 5.145 1 97.06 112 ARG B O 1
ATOM 2151 N N . ALA B 1 113 ? -13.828 -8.719 5.121 1 98.44 113 ALA B N 1
ATOM 2152 C CA . ALA B 1 113 ? -13.062 -8.812 3.881 1 98.44 113 ALA B CA 1
ATOM 2153 C C . ALA B 1 113 ? -13.992 -8.977 2.678 1 98.44 113 ALA B C 1
ATOM 2155 O O . ALA B 1 113 ? -15.195 -9.203 2.836 1 98.44 113 ALA B O 1
ATOM 2156 N N . LYS B 1 114 ? -13.445 -8.773 1.512 1 97.88 114 LYS B N 1
ATOM 2157 C CA . LYS B 1 114 ? -14.227 -8.82 0.28 1 97.88 114 LYS B CA 1
ATOM 2158 C C . LYS B 1 114 ? -13.711 -9.906 -0.658 1 97.88 114 LYS B C 1
ATOM 2160 O O . LYS B 1 114 ? -12.508 -9.992 -0.921 1 97.88 114 LYS B O 1
ATOM 2165 N N . ILE B 1 115 ? -14.609 -10.672 -1.143 1 98.25 115 ILE B N 1
ATOM 2166 C CA . ILE B 1 115 ? -14.242 -11.609 -2.201 1 98.25 115 ILE B CA 1
ATOM 2167 C C . ILE B 1 115 ? -14.219 -10.883 -3.545 1 98.25 115 ILE B C 1
ATOM 2169 O O . ILE B 1 115 ? -15.234 -10.352 -3.992 1 98.25 115 ILE B O 1
ATOM 2173 N N . VAL B 1 116 ? -13.078 -10.953 -4.234 1 97.69 116 VAL B N 1
ATOM 2174 C CA . VAL B 1 116 ? -12.961 -10.102 -5.406 1 97.69 116 VAL B CA 1
ATOM 2175 C C . VAL B 1 116 ? -12.75 -10.953 -6.652 1 97.69 116 VAL B C 1
ATOM 2177 O O . VAL B 1 116 ? -12.758 -10.445 -7.777 1 97.69 116 VAL B O 1
ATOM 2180 N N . ASP B 1 117 ? -12.539 -12.188 -6.516 1 97.44 117 ASP B N 1
ATOM 2181 C CA . ASP B 1 117 ? -12.438 -13.164 -7.602 1 97.44 117 ASP B CA 1
ATOM 2182 C C . ASP B 1 117 ? -12.844 -14.555 -7.129 1 97.44 117 ASP B C 1
ATOM 2184 O O . ASP B 1 117 ? -12.492 -14.969 -6.02 1 97.44 117 ASP B O 1
ATOM 2188 N N . VAL B 1 118 ? -13.594 -15.234 -7.973 1 96.44 1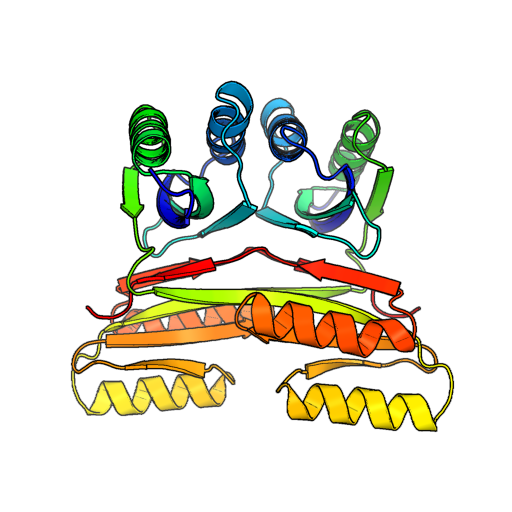18 VAL B N 1
ATOM 2189 C CA . VAL B 1 118 ? -14.07 -16.562 -7.609 1 96.44 118 VAL B CA 1
ATOM 2190 C C . VAL B 1 118 ? -13.875 -17.531 -8.781 1 96.44 118 VAL B C 1
ATOM 2192 O O . VAL B 1 118 ? -14.273 -17.234 -9.914 1 96.44 118 VAL B O 1
ATOM 2195 N N . THR B 1 119 ? -13.234 -18.562 -8.5 1 95.94 119 THR B N 1
ATOM 2196 C CA . TH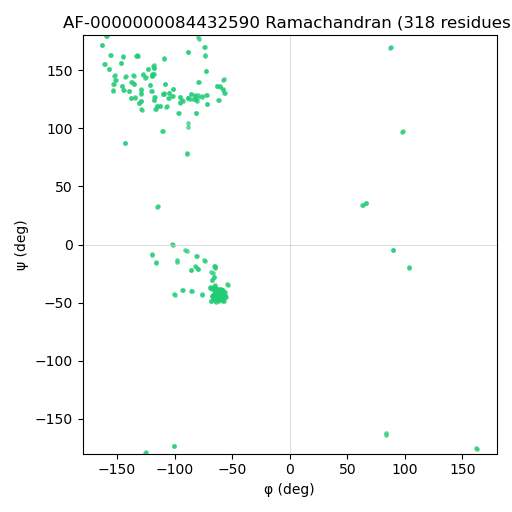R B 1 119 ? -13.188 -19.703 -9.406 1 95.94 119 THR B CA 1
ATOM 2197 C C . THR B 1 119 ? -13.648 -20.984 -8.703 1 95.94 119 THR B C 1
ATOM 2199 O O . THR B 1 119 ? -14 -20.953 -7.52 1 95.94 119 THR B O 1
ATOM 2202 N N . GLU B 1 120 ? -13.617 -22.078 -9.445 1 94.06 120 GLU B N 1
ATOM 2203 C CA . GLU B 1 120 ? -13.969 -23.344 -8.828 1 94.06 120 GLU B CA 1
ATOM 2204 C C . GLU B 1 120 ? -12.922 -23.766 -7.797 1 94.06 120 GLU B C 1
ATOM 2206 O O . GLU B 1 120 ? -13.25 -24.422 -6.809 1 94.06 120 GLU B O 1
ATOM 2211 N N . GLU B 1 121 ? -11.734 -23.266 -7.961 1 95.94 121 GLU B N 1
ATOM 2212 C CA . GLU B 1 121 ? -10.633 -23.812 -7.184 1 95.94 121 GLU B CA 1
ATOM 2213 C C . GLU B 1 121 ? -10.039 -22.781 -6.234 1 95.94 121 GLU B C 1
ATOM 2215 O O . GLU B 1 121 ? -9.312 -23.125 -5.301 1 95.94 121 GLU B O 1
ATOM 2220 N N . THR B 1 122 ? -10.383 -21.516 -6.512 1 97.38 122 THR B N 1
ATOM 2221 C CA . THR B 1 122 ? -9.703 -20.5 -5.703 1 97.38 122 THR B CA 1
ATOM 2222 C C . THR B 1 122 ? -10.625 -19.312 -5.441 1 97.38 122 THR B C 1
ATOM 2224 O O . THR B 1 122 ? -11.594 -19.094 -6.172 1 97.38 122 THR B O 1
ATOM 2227 N N . LEU B 1 123 ? -10.32 -18.625 -4.387 1 97.88 123 LEU B N 1
ATOM 2228 C CA . LEU B 1 123 ? -10.859 -17.297 -4.07 1 97.88 123 LEU B CA 1
ATOM 2229 C C . LEU B 1 123 ? -9.742 -16.281 -3.93 1 97.88 123 LEU B C 1
ATOM 2231 O O . LEU B 1 123 ? -8.68 -16.578 -3.375 1 97.88 123 LEU B O 1
ATOM 2235 N N . ILE B 1 124 ? -9.93 -15.109 -4.469 1 98.69 124 ILE B N 1
ATOM 2236 C CA . ILE B 1 124 ? -9.102 -13.977 -4.059 1 98.69 124 ILE B CA 1
ATOM 2237 C C . ILE B 1 124 ? -9.875 -13.094 -3.09 1 98.69 124 ILE B C 1
ATOM 2239 O O . ILE B 1 124 ? -10.977 -12.633 -3.404 1 98.69 124 ILE B O 1
ATOM 2243 N N . ILE B 1 125 ? -9.273 -12.805 -1.945 1 98.81 125 ILE B N 1
ATOM 2244 C CA . ILE B 1 125 ? -9.914 -12.039 -0.879 1 98.81 125 ILE B CA 1
ATOM 2245 C C . ILE B 1 125 ? -9.148 -10.742 -0.636 1 98.81 125 ILE B C 1
ATOM 2247 O O . ILE B 1 125 ? -7.922 -10.758 -0.518 1 98.81 125 ILE B O 1
ATOM 2251 N N . GLU B 1 126 ? -9.828 -9.664 -0.67 1 98.81 126 GLU B N 1
ATOM 2252 C CA . GLU B 1 126 ? -9.289 -8.359 -0.304 1 98.81 126 GLU B CA 1
ATOM 2253 C C . GLU B 1 126 ? -9.594 -8.023 1.153 1 98.81 126 GLU B C 1
ATOM 2255 O O . GLU B 1 126 ? -10.742 -8.102 1.587 1 98.81 126 GLU B O 1
ATOM 2260 N N . ILE B 1 127 ? -8.586 -7.68 1.908 1 98.75 127 ILE B N 1
ATOM 2261 C CA . ILE B 1 127 ? -8.805 -7.301 3.301 1 98.75 127 ILE B CA 1
ATOM 2262 C C . ILE B 1 127 ? -8.008 -6.043 3.629 1 98.75 127 ILE B C 1
ATOM 2264 O O . ILE B 1 127 ? -6.875 -5.883 3.164 1 98.75 127 ILE B O 1
ATOM 2268 N N . THR B 1 128 ? -8.617 -5.148 4.355 1 98.62 128 THR B N 1
ATOM 2269 C CA . THR B 1 128 ? -7.984 -3.955 4.902 1 98.62 128 THR B CA 1
ATOM 2270 C C . THR B 1 128 ? -8.062 -3.949 6.426 1 98.62 128 THR B C 1
ATOM 2272 O O . THR B 1 128 ? -9.016 -4.477 7.004 1 98.62 128 THR B O 1
ATOM 2275 N N . GLY B 1 129 ? -7.098 -3.422 7.07 1 97.62 129 GLY B N 1
ATOM 2276 C CA . GLY B 1 129 ? -7.043 -3.342 8.523 1 97.62 129 GLY B CA 1
ATOM 2277 C C . GLY B 1 129 ? -5.645 -3.082 9.055 1 97.62 129 GLY B C 1
ATOM 2278 O O . GLY B 1 129 ? -4.73 -2.775 8.281 1 97.62 129 GLY B O 1
ATOM 2279 N N . ASP B 1 130 ? -5.547 -3.096 10.32 1 95.69 130 ASP B N 1
ATOM 2280 C CA . ASP B 1 130 ? -4.195 -2.998 10.867 1 95.69 130 ASP B CA 1
ATOM 2281 C C . ASP B 1 130 ? -3.436 -4.309 10.688 1 95.69 130 ASP B C 1
ATOM 2283 O O . ASP B 1 130 ? -3.996 -5.297 10.211 1 95.69 130 ASP B O 1
ATOM 2287 N N . MET B 1 131 ? -2.227 -4.289 10.945 1 94.06 131 MET B N 1
ATOM 2288 C CA . MET B 1 131 ? -1.364 -5.438 10.688 1 94.06 131 MET B CA 1
ATOM 2289 C C . MET B 1 131 ? -1.832 -6.656 11.477 1 94.06 131 MET B C 1
ATOM 2291 O O . MET B 1 131 ? -1.777 -7.781 10.977 1 94.06 131 MET B O 1
ATOM 2295 N N . GLU B 1 132 ? -2.268 -6.48 12.695 1 96.19 132 GLU B N 1
ATOM 2296 C CA . GLU B 1 132 ? -2.727 -7.586 13.531 1 96.19 132 GLU B CA 1
ATOM 2297 C C . GLU B 1 132 ? -3.936 -8.281 12.914 1 96.19 132 GLU B C 1
ATOM 2299 O O . GLU B 1 132 ? -3.988 -9.516 12.859 1 96.19 132 GLU B O 1
ATOM 2304 N N . LYS B 1 133 ? -4.859 -7.473 12.508 1 97.69 133 LYS B N 1
ATOM 2305 C CA . LYS B 1 133 ? -6.055 -8.016 11.867 1 97.69 133 LYS B CA 1
ATOM 2306 C C . LYS B 1 133 ? -5.691 -8.828 10.625 1 97.69 133 LYS B C 1
ATOM 2308 O O . LYS B 1 133 ? -6.18 -9.945 10.445 1 97.69 133 LYS B O 1
ATOM 2313 N N . ILE B 1 134 ? -4.875 -8.32 9.797 1 98.25 134 ILE B N 1
ATOM 2314 C CA . ILE B 1 134 ? -4.52 -8.961 8.539 1 98.25 134 ILE B CA 1
ATOM 2315 C C . ILE B 1 134 ? -3.764 -10.258 8.812 1 98.25 134 ILE B C 1
ATOM 2317 O O . ILE B 1 134 ? -4.055 -11.297 8.211 1 98.25 134 ILE B O 1
ATOM 2321 N N . ASN B 1 135 ? -2.861 -10.195 9.773 1 97.81 135 ASN B N 1
ATOM 2322 C CA . ASN B 1 135 ? -2.098 -11.391 10.117 1 97.81 135 ASN B CA 1
ATOM 2323 C C . ASN B 1 135 ? -2.99 -12.477 10.695 1 97.81 135 ASN B C 1
ATOM 2325 O O . ASN B 1 135 ? -2.795 -13.664 10.414 1 97.81 135 ASN B O 1
ATOM 2329 N N . ALA B 1 136 ? -3.92 -12.102 11.477 1 98.25 136 ALA B N 1
ATOM 2330 C CA . ALA B 1 136 ? -4.863 -13.055 12.039 1 98.25 136 ALA B CA 1
ATOM 2331 C C . ALA B 1 136 ? -5.68 -13.742 10.945 1 98.25 136 ALA B C 1
ATOM 2333 O O . ALA B 1 136 ? -5.898 -14.953 10.992 1 98.25 136 ALA B O 1
ATOM 2334 N N . PHE B 1 137 ? -6.082 -12.93 10.016 1 98.62 137 PHE B N 1
ATOM 2335 C CA . PHE B 1 137 ? -6.875 -13.461 8.914 1 98.62 137 PHE B CA 1
ATOM 2336 C C . PHE B 1 137 ? -6.055 -14.43 8.078 1 98.62 137 PHE B C 1
ATOM 2338 O O . PHE B 1 137 ? -6.535 -15.508 7.723 1 98.62 137 PHE B O 1
ATOM 2345 N N . ILE B 1 138 ? -4.816 -14.055 7.777 1 98.44 138 ILE B N 1
ATOM 2346 C CA . ILE B 1 138 ? -3.918 -14.914 7.012 1 98.44 138 ILE B CA 1
ATOM 2347 C C . ILE B 1 138 ? -3.701 -16.234 7.754 1 98.44 138 ILE B C 1
ATOM 2349 O O . ILE B 1 138 ? -3.752 -17.297 7.148 1 98.44 138 ILE B O 1
ATOM 2353 N N . SER B 1 139 ? -3.469 -16.109 9.031 1 97.88 139 SER B N 1
ATOM 2354 C CA . SER B 1 139 ? -3.236 -17.297 9.852 1 97.88 139 SER B CA 1
ATOM 2355 C C . SER B 1 139 ? -4.422 -18.266 9.789 1 97.88 139 SER B C 1
ATOM 2357 O O . SER B 1 139 ? -4.242 -19.469 9.727 1 97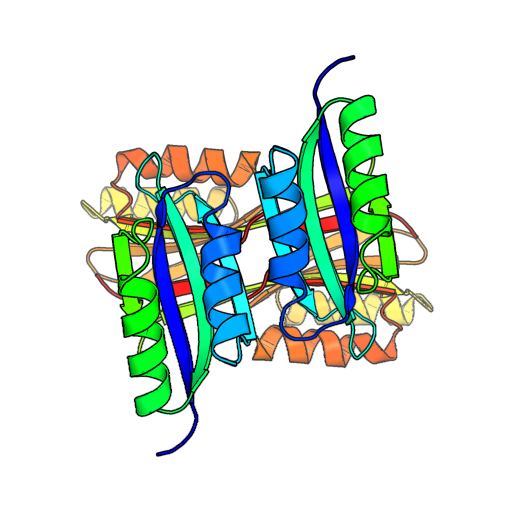.88 139 SER B O 1
ATOM 2359 N N . LEU B 1 140 ? -5.59 -17.703 9.789 1 96.75 140 LEU B N 1
ATOM 2360 C CA . LEU B 1 140 ? -6.812 -18.484 9.727 1 96.75 140 LEU B CA 1
ATOM 2361 C C . LEU B 1 140 ? -6.922 -19.219 8.391 1 96.75 140 LEU B C 1
ATOM 2363 O O . LEU B 1 140 ? -7.391 -20.359 8.336 1 96.75 140 LEU B O 1
ATOM 2367 N N . LEU B 1 141 ? -6.492 -18.609 7.352 1 97.75 141 LEU B N 1
ATOM 2368 C CA . LEU B 1 141 ? -6.652 -19.141 6.004 1 97.75 141 LEU B CA 1
ATOM 2369 C C . LEU B 1 141 ? -5.574 -20.172 5.688 1 97.75 141 LEU B C 1
ATOM 2371 O O . LEU B 1 141 ? -5.691 -20.922 4.723 1 97.75 141 LEU B O 1
ATOM 2375 N N . LYS B 1 142 ? -4.504 -20.141 6.426 1 95.62 142 LYS B N 1
ATOM 2376 C CA . LYS B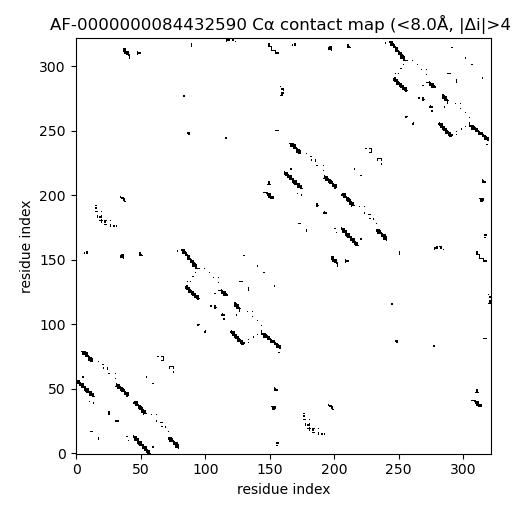 1 142 ? -3.367 -21.016 6.156 1 95.62 142 LYS B CA 1
ATOM 2377 C C . LYS B 1 142 ? -3.807 -22.469 6.09 1 95.62 142 LYS B C 1
ATOM 2379 O O . LYS B 1 142 ? -3.279 -23.25 5.289 1 95.62 142 LYS B O 1
ATOM 2384 N N . GLY B 1 143 ? -4.762 -22.875 6.855 1 93.38 143 GLY B N 1
ATOM 2385 C CA . GLY B 1 143 ? -5.223 -24.25 6.918 1 93.38 143 GLY B CA 1
ATOM 2386 C C . GLY B 1 143 ? -5.863 -24.719 5.625 1 93.38 143 GLY B C 1
ATOM 2387 O O . GLY B 1 143 ? -6.004 -25.922 5.398 1 93.38 143 GLY B O 1
ATOM 2388 N N . TYR B 1 144 ? -6.246 -23.781 4.816 1 95.94 144 TYR B N 1
ATOM 2389 C CA . TYR B 1 144 ? -6.938 -24.141 3.58 1 95.94 144 TYR B CA 1
ATOM 2390 C C . TYR B 1 144 ? -5.969 -24.156 2.404 1 95.94 144 TYR B C 1
ATOM 2392 O O . TYR B 1 144 ? -6.289 -24.703 1.34 1 95.94 144 TYR B O 1
ATOM 2400 N N . GLY B 1 145 ? -4.754 -23.578 2.615 1 95.94 145 GLY B N 1
ATOM 2401 C CA . GLY B 1 145 ? -3.779 -23.516 1.539 1 95.94 145 GLY B CA 1
ATOM 2402 C C . GLY B 1 145 ? -3.77 -22.172 0.818 1 95.94 145 GLY B C 1
ATOM 2403 O O . GLY B 1 145 ? -4.496 -21.984 -0.161 1 95.94 145 GLY B O 1
ATOM 2404 N N . ILE B 1 146 ? -2.924 -21.359 1.183 1 97.81 146 ILE B N 1
ATOM 2405 C CA . ILE B 1 146 ? -2.756 -20.047 0.55 1 97.81 146 ILE B CA 1
ATOM 2406 C C . ILE B 1 146 ? -1.831 -20.188 -0.658 1 97.81 146 ILE B C 1
ATOM 2408 O O . ILE B 1 146 ? -0.719 -20.703 -0.544 1 97.81 146 ILE B O 1
ATOM 2412 N N . LYS B 1 147 ? -2.344 -19.641 -1.75 1 97.69 147 LYS B N 1
ATOM 2413 C CA . LYS B 1 147 ? -1.562 -19.734 -2.98 1 97.69 147 LYS B CA 1
ATOM 2414 C C . LYS B 1 147 ? -0.678 -18.516 -3.17 1 97.69 147 LYS B C 1
ATOM 2416 O O . LYS B 1 147 ? 0.447 -18.625 -3.662 1 97.69 147 LYS B O 1
ATOM 2421 N N . LYS B 1 148 ? -1.266 -17.391 -2.816 1 98.31 148 LYS B N 1
ATOM 2422 C CA . LYS B 1 148 ? -0.542 -16.141 -3.037 1 98.31 148 LYS B CA 1
ATOM 2423 C C . LYS B 1 148 ? -0.968 -15.07 -2.033 1 98.31 148 LYS B C 1
ATOM 2425 O O . LYS B 1 148 ? -2.131 -15.023 -1.627 1 98.31 148 LYS B O 1
ATOM 2430 N N . ILE B 1 149 ? -0.047 -14.258 -1.64 1 98.69 149 ILE B N 1
ATOM 2431 C CA . ILE B 1 149 ? -0.297 -13.086 -0.808 1 98.69 149 ILE B CA 1
ATOM 2432 C C . ILE B 1 149 ? 0.356 -11.859 -1.438 1 98.69 149 ILE B C 1
ATOM 2434 O O . ILE B 1 149 ? 1.508 -11.914 -1.874 1 98.69 149 ILE B O 1
ATOM 2438 N N . SER B 1 150 ? -0.368 -10.781 -1.575 1 98.69 150 SER B N 1
ATOM 2439 C CA . SER B 1 150 ? 0.136 -9.477 -2.006 1 98.69 150 SER B CA 1
ATOM 2440 C C . SER B 1 150 ? -0.295 -8.375 -1.047 1 98.69 150 SER B C 1
ATOM 2442 O O . SER B 1 150 ? -1.486 -8.086 -0.921 1 98.69 150 SER B O 1
ATOM 2444 N N . ARG B 1 151 ? 0.661 -7.734 -0.389 1 98.38 151 ARG B N 1
ATOM 2445 C CA . ARG B 1 151 ? 0.405 -6.719 0.63 1 98.38 151 ARG B CA 1
ATOM 2446 C C . ARG B 1 151 ? 0.993 -5.375 0.224 1 98.38 151 ARG B C 1
ATOM 2448 O O . ARG B 1 151 ? 2.057 -5.316 -0.395 1 98.38 151 ARG B O 1
ATOM 2455 N N . THR B 1 152 ? 0.395 -4.301 0.574 1 98 152 THR B N 1
ATOM 2456 C CA . THR B 1 152 ? 0.868 -2.979 0.175 1 98 152 THR B CA 1
ATOM 2457 C C . THR B 1 152 ? 1.931 -2.469 1.144 1 98 152 THR B C 1
ATOM 2459 O O . THR B 1 152 ? 2.684 -1.548 0.819 1 98 152 THR B O 1
ATOM 2462 N N . GLY B 1 153 ? 1.974 -2.955 2.303 1 95.88 153 GLY B N 1
ATOM 2463 C CA . GLY B 1 153 ? 2.621 -2.256 3.402 1 95.88 153 GLY B CA 1
ATOM 2464 C C . GLY B 1 153 ? 1.696 -1.293 4.125 1 95.88 153 GLY B C 1
ATOM 2465 O O . GLY B 1 153 ? 0.64 -0.93 3.602 1 95.88 153 GLY B O 1
ATOM 2466 N N . LEU B 1 154 ? 2.199 -0.825 5.223 1 97.19 154 LEU B N 1
ATOM 2467 C CA . LEU B 1 154 ? 1.381 0.003 6.102 1 97.19 154 LEU B CA 1
ATOM 2468 C C . LEU B 1 154 ? 1.367 1.452 5.625 1 97.19 154 LEU B C 1
ATOM 2470 O O . LEU B 1 154 ? 2.42 2.023 5.332 1 97.19 154 LEU B O 1
ATOM 2474 N N . THR B 1 155 ? 0.181 2.059 5.461 1 98.5 155 THR B N 1
ATOM 2475 C CA . THR B 1 155 ? 0.024 3.506 5.379 1 98.5 155 THR B CA 1
ATOM 2476 C C . THR B 1 155 ? -0.661 4.047 6.633 1 98.5 155 THR B C 1
ATOM 2478 O O . THR B 1 155 ? -1.234 3.281 7.41 1 98.5 155 THR B O 1
ATOM 2481 N N . ALA B 1 156 ? -0.463 5.324 6.797 1 98.62 156 ALA B N 1
ATOM 2482 C CA . ALA B 1 156 ? -0.959 5.887 8.047 1 98.62 156 ALA B CA 1
ATOM 2483 C C . ALA B 1 156 ? -1.222 7.383 7.914 1 98.62 156 ALA B C 1
ATOM 2485 O O . ALA B 1 156 ? -0.756 8.016 6.965 1 98.62 156 ALA B O 1
ATOM 2486 N N . MET B 1 157 ? -1.976 7.844 8.852 1 98.31 157 MET B N 1
ATOM 2487 C CA . MET B 1 157 ? -2.301 9.266 8.93 1 98.31 157 MET B CA 1
ATOM 2488 C C . MET B 1 157 ? -2.605 9.672 10.367 1 98.31 157 MET B C 1
ATOM 2490 O O . MET B 1 157 ? -3.312 8.961 11.086 1 98.31 157 MET B O 1
ATOM 2494 N N . ALA B 1 158 ? -1.993 10.75 10.727 1 97.88 158 ALA B N 1
ATOM 2495 C CA . ALA B 1 158 ? -2.215 11.25 12.078 1 97.88 158 ALA B CA 1
ATOM 2496 C C . ALA B 1 158 ? -3.686 11.586 12.305 1 97.88 158 ALA B C 1
ATOM 2498 O O . ALA B 1 158 ? -4.332 12.188 11.445 1 97.88 158 ALA B O 1
ATOM 2499 N N . ARG B 1 159 ? -4.223 11.188 13.461 1 97.06 159 ARG B N 1
ATOM 2500 C CA . ARG B 1 159 ? -5.594 11.523 13.828 1 97.06 159 ARG B CA 1
ATOM 2501 C C . ARG B 1 159 ? -5.719 12.992 14.219 1 97.06 159 ARG B C 1
ATOM 2503 O O . ARG B 1 159 ? -4.711 13.656 14.484 1 97.06 159 ARG B O 1
ATOM 2510 N N . GLY B 1 160 ? -6.855 13.477 14.227 1 87.31 160 GLY B N 1
ATOM 2511 C CA . GLY B 1 160 ? -7.098 14.852 14.641 1 87.31 160 GLY B CA 1
ATOM 2512 C C . GLY B 1 160 ? -6.879 15.859 13.531 1 87.31 160 GLY B C 1
ATOM 2513 O O . GLY B 1 160 ? -6.949 15.508 12.352 1 87.31 160 GLY B O 1
ATOM 2514 N N . VAL B 1 161 ? -6.738 17.078 13.945 1 77.94 161 VAL B N 1
ATOM 2515 C CA . VAL B 1 161 ? -6.695 18.172 12.969 1 77.94 161 VAL B CA 1
ATOM 2516 C C . VAL B 1 161 ? -5.281 18.312 12.414 1 77.94 161 VAL B C 1
ATOM 2518 O O . VAL B 1 161 ? -4.301 18.203 13.156 1 77.94 161 VAL B O 1
#

Nearest PDB structures (foldseek):
  2pc6-assembly1_A  TM=9.500E-01  e=1.389E-17  Nitrosomonas europaea ATCC 19718
  6vz8-assembly1_R  TM=9.246E-01  e=5.344E-17  Arabidopsis thaliana
  2pc6-assembly2_D  TM=9.395E-01  e=3.695E-16  Nitrosomonas europaea ATCC 19718
  6vz8-assembly1_S  TM=9.450E-01  e=4.952E-16  Arabidopsis thaliana
  6u9h-assembly1_G  TM=9.595E-01  e=1.242E-14  Arabidopsis thaliana

Sequence (322 aa):
MDVKYHVISTLVENKPGVLQKVAGLFTRRDFNIDSITVGESEVNGLARMVITVKADEKILEQVTKQLNKLVDVVKIKDISKNAVKRELCLIKVNIPNEKSRAEIMQYANIFRAKIVDVTEETLIIEITGDMEKINAFISLLKGYGIKKISRTGLTAMARGVMDVKYHVISTLVENKPGVLQKVAGLFTRRDFNIDSITVGESEVNGLARMVITVKADEKILEQVTKQLNKLVDVVKIKDISKNAVKRELCLIKVNIPNEKSRAEIMQYANIFRAKIVDVTEETLIIEITGDMEKINAFISLLKGYGIKKISRTGLTAMARGV